Protein AF-A0A389MNP8-F1 (afdb_monomer_lite)

pLDDT: mean 84.18, std 15.1, range [33.09, 97.19]

Foldseek 3Di:
DFDDFPDDQQDQDFLLLQADPLLNVLLVVLLVCVLVVNPPSVVLCVQLVFDQADQDPPPRHGDSHGDDPRNRLLRSLNSLVPDPPVSSLVSSCNNRNDVCSPVSNVSSVLSNVCVPPGRSRDCPLSVLLVCLVVLNHDPSSVVVLVVCLVVPDDQVLQVPDDDCPVPDPWPKAWPDKDWDAAQAWDAAPQQRDIDGGRAIWMWTWIQTNNDTDTGIHHSSLSCCVPRVVHNNSSNSNNDPPPPPPDPD

Structure (mmCIF, N/CA/C/O backbone):
data_AF-A0A389MNP8-F1
#
_entry.id   AF-A0A389MNP8-F1
#
loop_
_atom_site.group_PDB
_atom_site.id
_atom_site.type_symbol
_atom_site.label_atom_id
_atom_site.label_alt_id
_atom_site.label_comp_id
_atom_site.label_asym_id
_atom_site.label_entity_id
_atom_site.label_seq_id
_atom_site.pdbx_PDB_ins_code
_atom_site.Cartn_x
_atom_site.Cartn_y
_atom_site.Cartn_z
_atom_site.occupancy
_atom_site.B_iso_or_equiv
_atom_site.auth_seq_id
_atom_site.auth_comp_id
_atom_site.auth_asym_id
_atom_site.auth_atom_id
_atom_site.pdbx_PDB_model_num
ATOM 1 N N . MET A 1 1 ? -0.077 20.721 -0.127 1.00 34.94 1 MET A N 1
ATOM 2 C CA . MET A 1 1 ? 1.007 20.744 0.881 1.00 34.94 1 MET A CA 1
ATOM 3 C C . MET A 1 1 ? 0.983 19.372 1.519 1.00 34.94 1 MET A C 1
ATOM 5 O O . MET A 1 1 ? -0.055 19.054 2.077 1.00 34.94 1 MET A O 1
ATOM 9 N N . ARG A 1 2 ? 2.035 18.560 1.357 1.00 49.34 2 ARG A N 1
ATOM 10 C CA . ARG A 1 2 ? 2.094 17.202 1.930 1.00 49.34 2 ARG A CA 1
ATOM 11 C C . ARG A 1 2 ? 2.112 17.285 3.461 1.00 49.34 2 ARG A C 1
ATOM 13 O O . ARG A 1 2 ? 2.813 18.153 3.996 1.00 49.34 2 ARG A O 1
ATOM 20 N N . ARG A 1 3 ? 1.343 16.441 4.159 1.00 47.06 3 ARG A N 1
ATOM 21 C CA . ARG A 1 3 ? 1.408 16.354 5.629 1.00 47.06 3 ARG A CA 1
ATOM 22 C C . ARG A 1 3 ? 2.747 15.711 6.004 1.00 47.06 3 ARG A C 1
ATOM 24 O O . ARG A 1 3 ? 3.003 14.574 5.639 1.00 47.06 3 ARG A O 1
ATOM 31 N N . GLN A 1 4 ? 3.607 16.435 6.720 1.00 46.44 4 GLN A N 1
ATOM 32 C CA . GLN A 1 4 ? 4.767 15.819 7.369 1.00 46.44 4 GLN A CA 1
ATOM 33 C C . GLN A 1 4 ? 4.271 15.073 8.606 1.00 46.44 4 GLN A C 1
ATOM 35 O O . GLN A 1 4 ? 3.868 15.713 9.574 1.00 46.44 4 GLN A O 1
ATOM 40 N N . THR A 1 5 ? 4.296 13.742 8.586 1.00 50.34 5 THR A N 1
ATOM 41 C CA . THR A 1 5 ? 3.968 12.946 9.775 1.00 50.34 5 THR A CA 1
ATOM 42 C C . THR A 1 5 ? 5.149 12.933 10.733 1.00 50.34 5 THR A C 1
ATOM 44 O O . THR A 1 5 ? 6.293 12.683 10.335 1.00 50.34 5 THR A O 1
ATOM 47 N N . SER A 1 6 ? 4.890 13.214 12.008 1.00 47.50 6 SER A N 1
ATOM 48 C CA . SER A 1 6 ? 5.927 13.190 13.023 1.00 47.50 6 SER A CA 1
ATOM 49 C C . SER A 1 6 ? 6.211 11.734 13.426 1.00 47.50 6 SER A C 1
ATOM 51 O O . SER A 1 6 ? 5.339 10.992 13.849 1.00 47.50 6 SER A O 1
ATOM 53 N N . THR A 1 7 ? 7.462 11.295 13.286 1.00 53.94 7 THR A N 1
ATOM 54 C CA . THR A 1 7 ? 8.027 10.103 13.955 1.00 53.94 7 THR A CA 1
ATOM 55 C C . THR A 1 7 ? 7.549 8.692 13.542 1.00 53.94 7 THR A C 1
ATOM 57 O O . THR A 1 7 ? 6.650 8.101 14.122 1.00 53.94 7 THR A O 1
ATOM 60 N N . THR A 1 8 ? 8.311 8.043 12.652 1.00 49.84 8 THR A N 1
ATOM 61 C CA . THR A 1 8 ? 8.589 6.585 12.647 1.00 49.84 8 THR A CA 1
ATOM 62 C C . THR A 1 8 ? 9.954 6.377 11.960 1.00 49.84 8 THR A C 1
ATOM 64 O O . THR A 1 8 ? 10.251 7.122 11.026 1.00 49.84 8 THR A O 1
ATOM 67 N N . PRO A 1 9 ? 10.839 5.447 12.389 1.00 47.22 9 PRO A N 1
ATOM 68 C CA . PRO A 1 9 ? 12.068 5.159 11.647 1.00 47.22 9 PRO A CA 1
ATOM 69 C C . PRO A 1 9 ? 11.720 4.733 10.216 1.00 47.22 9 PRO A C 1
ATOM 71 O O . PRO A 1 9 ? 11.081 3.702 10.009 1.00 47.22 9 PRO A O 1
ATOM 74 N N . TYR A 1 10 ? 12.134 5.552 9.248 1.00 53.44 10 TYR A N 1
ATOM 75 C CA . TYR A 1 10 ? 11.966 5.292 7.825 1.00 53.44 10 TYR A CA 1
ATOM 76 C C . TYR A 1 10 ? 12.547 3.917 7.491 1.00 53.44 10 TYR A C 1
ATOM 78 O O . TYR A 1 10 ? 13.749 3.680 7.637 1.00 53.44 10 TYR A O 1
ATOM 86 N N . VAL A 1 11 ? 11.685 2.996 7.068 1.00 58.34 11 VAL A N 1
ATOM 87 C CA . VAL A 1 11 ? 12.133 1.750 6.453 1.00 58.34 11 VAL A CA 1
ATOM 88 C C . VAL A 1 11 ? 12.368 2.068 4.980 1.00 58.34 11 VAL A C 1
ATOM 90 O O . VAL A 1 11 ? 11.432 2.553 4.344 1.00 58.34 11 VAL A O 1
ATOM 93 N N . PRO A 1 12 ? 13.583 1.833 4.445 1.00 66.25 12 PRO A N 1
ATOM 94 C CA . PRO A 1 12 ? 13.852 2.009 3.026 1.00 66.25 12 PRO A CA 1
ATOM 95 C C . PRO A 1 12 ? 12.793 1.295 2.196 1.00 66.25 12 PRO A C 1
ATOM 97 O O . PRO A 1 12 ? 12.421 0.158 2.499 1.00 66.25 12 PRO A O 1
ATOM 100 N N . HIS A 1 13 ? 12.286 1.987 1.186 1.00 76.81 13 HIS A N 1
ATOM 101 C CA . HIS A 1 13 ? 11.161 1.517 0.405 1.00 76.81 13 HIS A CA 1
ATOM 102 C C . HIS A 1 13 ? 11.355 1.822 -1.082 1.00 76.81 13 HIS A C 1
ATOM 104 O O . HIS A 1 13 ? 11.839 2.894 -1.466 1.00 76.81 13 HIS A O 1
ATOM 110 N N . ARG A 1 14 ? 10.960 0.861 -1.919 1.00 86.81 14 ARG A N 1
ATOM 111 C CA . ARG A 1 14 ? 11.061 0.930 -3.375 1.00 86.81 14 ARG A CA 1
ATOM 112 C C . ARG A 1 14 ? 9.680 1.119 -3.975 1.00 86.81 14 ARG A C 1
ATOM 114 O O . ARG A 1 14 ? 8.760 0.407 -3.600 1.00 86.81 14 ARG A O 1
ATOM 121 N N . TYR A 1 15 ? 9.567 1.972 -4.990 1.00 88.94 15 TYR A N 1
ATOM 122 C CA . TYR A 1 15 ? 8.296 2.227 -5.676 1.00 88.94 15 TYR A CA 1
ATOM 123 C C . TYR A 1 15 ? 7.644 0.969 -6.262 1.00 88.94 15 TYR A C 1
ATOM 125 O O . TYR A 1 15 ? 6.423 0.864 -6.312 1.00 88.94 15 TYR A O 1
ATOM 133 N N . ILE A 1 16 ? 8.449 -0.022 -6.659 1.00 91.25 16 ILE A N 1
ATOM 134 C CA . ILE A 1 16 ? 7.923 -1.307 -7.127 1.00 91.25 16 ILE A CA 1
ATOM 135 C C . ILE A 1 16 ? 7.131 -2.059 -6.040 1.00 91.25 16 ILE A C 1
ATOM 137 O O . ILE A 1 16 ? 6.224 -2.818 -6.371 1.00 91.25 16 ILE A O 1
ATOM 141 N N . ASP A 1 17 ? 7.435 -1.834 -4.758 1.00 88.62 17 ASP A N 1
ATOM 142 C CA . ASP A 1 17 ? 6.729 -2.456 -3.634 1.00 88.62 17 ASP A CA 1
ATOM 143 C C . ASP A 1 17 ? 5.366 -1.775 -3.362 1.00 88.62 17 ASP A C 1
ATOM 145 O O . ASP A 1 17 ? 4.575 -2.302 -2.584 1.00 88.62 17 ASP A O 1
ATOM 149 N N . GLU A 1 18 ? 5.073 -0.620 -3.985 1.00 88.81 18 GLU A N 1
ATOM 150 C CA . GLU A 1 18 ? 3.752 0.046 -3.936 1.00 88.81 18 GLU A CA 1
ATOM 151 C C . GLU A 1 18 ? 2.772 -0.515 -4.973 1.00 88.81 18 GLU A C 1
ATOM 153 O O . GLU A 1 18 ? 1.580 -0.205 -4.934 1.00 88.81 18 GLU A O 1
ATOM 158 N N . LEU A 1 19 ? 3.257 -1.322 -5.926 1.00 91.12 19 LEU A N 1
ATOM 159 C CA . LEU A 1 19 ? 2.416 -1.866 -6.984 1.00 91.12 19 LEU A CA 1
ATOM 160 C C . LEU A 1 19 ? 1.341 -2.791 -6.396 1.00 91.12 19 LEU A C 1
ATOM 162 O O . LEU A 1 19 ? 1.673 -3.704 -5.636 1.00 91.12 19 LEU A O 1
ATOM 166 N N . PRO A 1 20 ? 0.069 -2.654 -6.817 1.00 90.06 20 PRO A N 1
ATOM 167 C CA . PRO A 1 20 ? -0.943 -3.659 -6.520 1.00 90.06 20 PRO A CA 1
ATOM 168 C C . PRO A 1 20 ? -0.490 -5.053 -6.975 1.00 90.06 20 PRO A C 1
ATOM 170 O O . PRO A 1 20 ? 0.122 -5.184 -8.036 1.00 90.06 20 PRO A O 1
ATOM 173 N N . ASP A 1 21 ? -0.864 -6.111 -6.248 1.00 90.06 21 ASP A N 1
ATOM 174 C CA . ASP A 1 21 ? -0.448 -7.496 -6.551 1.00 90.06 21 ASP A CA 1
ATOM 175 C C . ASP A 1 21 ? -0.686 -7.894 -8.018 1.00 90.06 21 ASP A C 1
ATOM 177 O O . ASP A 1 21 ? 0.126 -8.578 -8.643 1.00 90.06 21 ASP A O 1
ATOM 181 N N . THR A 1 22 ? -1.802 -7.439 -8.595 1.00 91.69 22 THR A N 1
ATOM 182 C CA . THR A 1 22 ? -2.140 -7.684 -10.004 1.00 91.69 22 THR A CA 1
ATOM 183 C C . THR A 1 22 ? -1.182 -6.973 -10.962 1.00 91.69 22 THR A C 1
ATOM 185 O O . THR A 1 22 ? -0.750 -7.580 -11.943 1.00 91.69 22 THR A O 1
ATOM 188 N N . ALA A 1 23 ? -0.802 -5.728 -10.663 1.00 94.94 23 ALA A N 1
ATOM 189 C CA . ALA A 1 23 ? 0.188 -4.969 -11.421 1.00 94.94 23 ALA A CA 1
ATOM 190 C C . ALA A 1 23 ? 1.576 -5.595 -11.318 1.00 94.94 23 ALA A C 1
ATOM 192 O O . ALA A 1 23 ? 2.246 -5.775 -12.335 1.00 94.94 23 ALA A O 1
ATOM 193 N N . PHE A 1 24 ? 1.980 -5.989 -10.108 1.00 94.81 24 PHE A N 1
ATOM 194 C CA . PHE A 1 24 ? 3.254 -6.657 -9.870 1.00 94.81 24 PHE A CA 1
ATOM 195 C C . PHE A 1 24 ? 3.342 -7.996 -10.621 1.00 94.81 24 PHE A C 1
ATOM 197 O O . PHE A 1 24 ? 4.357 -8.300 -11.251 1.00 94.81 24 PHE A O 1
ATOM 204 N N . ALA A 1 25 ? 2.257 -8.778 -10.632 1.00 95.00 25 ALA A N 1
ATOM 205 C CA . ALA A 1 25 ? 2.182 -10.024 -11.391 1.00 95.00 25 ALA A CA 1
ATOM 206 C C . ALA A 1 25 ? 2.285 -9.793 -12.910 1.00 95.00 25 ALA A C 1
ATOM 208 O O . ALA A 1 25 ? 3.063 -10.478 -13.578 1.00 95.00 25 ALA A O 1
ATOM 209 N N . ASN A 1 26 ? 1.552 -8.815 -13.457 1.00 97.12 26 ASN A N 1
ATOM 210 C CA . ASN A 1 26 ? 1.622 -8.463 -14.881 1.00 97.12 26 ASN A CA 1
ATOM 211 C C . ASN A 1 26 ? 3.016 -7.965 -15.273 1.00 97.12 26 ASN A C 1
ATOM 213 O O . ASN A 1 26 ? 3.553 -8.403 -16.291 1.00 97.12 26 ASN A O 1
ATOM 217 N N . PHE A 1 27 ? 3.642 -7.149 -14.422 1.00 97.06 27 PHE A N 1
ATOM 218 C CA . PHE A 1 27 ? 5.017 -6.701 -14.612 1.00 97.06 27 PHE A CA 1
ATOM 219 C C . PHE A 1 27 ? 5.995 -7.881 -14.661 1.00 97.06 27 PHE A C 1
ATOM 221 O O . PHE A 1 27 ? 6.864 -7.936 -15.532 1.00 97.06 27 PHE A O 1
ATOM 228 N N . GLY A 1 28 ? 5.822 -8.870 -13.779 1.00 96.56 28 GLY A N 1
ATOM 229 C CA . GLY A 1 28 ? 6.598 -10.110 -13.798 1.00 96.56 28 GLY A CA 1
ATOM 230 C C . GLY A 1 28 ? 6.449 -10.892 -15.107 1.00 96.56 28 GLY A C 1
ATOM 231 O O . GLY A 1 28 ? 7.449 -11.351 -15.659 1.00 96.56 28 GLY A O 1
ATOM 232 N N . VAL A 1 29 ? 5.226 -10.994 -15.640 1.00 96.81 29 VAL A N 1
ATOM 233 C CA . VAL A 1 29 ? 4.960 -11.628 -16.944 1.00 96.81 29 VAL A CA 1
ATOM 234 C C . VAL A 1 29 ? 5.608 -10.840 -18.079 1.00 96.81 29 VAL A C 1
ATOM 236 O O . VAL A 1 29 ? 6.269 -11.427 -18.934 1.00 96.81 29 VAL A O 1
ATOM 239 N N . TRP A 1 30 ? 5.454 -9.516 -18.095 1.00 96.62 30 TRP A N 1
ATOM 240 C CA . TRP A 1 30 ? 6.071 -8.662 -19.108 1.00 96.62 30 TRP A CA 1
ATOM 241 C C . TRP A 1 30 ? 7.601 -8.793 -19.096 1.00 96.62 30 TRP A C 1
ATOM 243 O O . TRP A 1 30 ? 8.212 -8.947 -20.155 1.00 96.62 30 TRP A O 1
ATOM 253 N N . ARG A 1 31 ? 8.216 -8.833 -17.906 1.00 95.69 31 ARG A N 1
ATOM 254 C CA . ARG A 1 31 ? 9.665 -9.018 -17.735 1.00 95.69 31 ARG A CA 1
ATOM 255 C C . ARG A 1 31 ? 10.146 -10.387 -18.219 1.00 95.69 31 ARG A C 1
ATOM 257 O O . ARG A 1 31 ? 11.154 -10.455 -18.909 1.00 95.69 31 ARG A O 1
ATOM 264 N N . ASP A 1 32 ? 9.430 -11.465 -17.904 1.00 95.12 32 ASP A N 1
ATOM 265 C CA . ASP A 1 32 ? 9.750 -12.819 -18.394 1.00 95.12 32 ASP A CA 1
ATOM 266 C C . ASP A 1 32 ? 9.650 -12.910 -19.929 1.00 95.12 32 ASP A C 1
ATOM 268 O O . ASP A 1 32 ? 10.493 -13.523 -20.584 1.00 95.12 32 ASP A O 1
ATOM 272 N N . ARG A 1 33 ? 8.672 -12.230 -20.540 1.00 95.44 33 ARG A N 1
ATOM 273 C CA . ARG A 1 33 ? 8.577 -12.120 -22.006 1.00 95.44 33 ARG A CA 1
ATOM 274 C C . ARG A 1 33 ? 9.736 -11.321 -22.603 1.00 95.44 33 ARG A C 1
ATOM 276 O O . ARG A 1 33 ? 10.271 -11.705 -23.644 1.00 95.44 33 ARG A O 1
ATOM 283 N N . LEU A 1 34 ? 10.142 -10.236 -21.944 1.00 93.56 34 LEU A N 1
ATOM 284 C CA . LEU A 1 34 ? 11.333 -9.479 -22.318 1.00 93.56 34 LEU A CA 1
ATOM 285 C C . LEU A 1 34 ? 12.585 -10.375 -22.254 1.00 93.56 34 LEU A C 1
ATOM 287 O O . LEU A 1 34 ? 13.369 -10.384 -23.193 1.00 93.56 34 LEU A O 1
ATOM 291 N N . GLU A 1 35 ? 12.735 -11.207 -21.221 1.00 91.31 35 GLU A N 1
ATOM 292 C CA . GLU A 1 35 ? 13.881 -12.123 -21.069 1.00 91.31 35 GLU A CA 1
ATOM 293 C C . GLU A 1 35 ? 13.971 -13.154 -22.197 1.00 91.31 35 GLU A C 1
ATOM 295 O O . GLU A 1 35 ? 15.051 -13.474 -22.690 1.00 91.31 35 GLU A O 1
ATOM 300 N N . ARG A 1 36 ? 12.817 -13.632 -22.666 1.00 91.94 36 ARG A N 1
ATOM 301 C CA . ARG A 1 36 ? 12.715 -14.601 -23.766 1.00 91.94 36 ARG A CA 1
ATOM 302 C C . ARG A 1 36 ? 12.953 -14.000 -25.151 1.00 91.94 36 ARG A C 1
ATOM 304 O O . ARG A 1 36 ? 12.993 -14.750 -26.126 1.00 91.94 36 ARG A O 1
ATOM 311 N N . GLY A 1 37 ? 13.115 -12.682 -25.258 1.00 90.88 37 GLY A N 1
ATOM 312 C CA . GLY A 1 37 ? 13.322 -12.020 -26.545 1.00 90.88 37 GLY A CA 1
ATOM 313 C C . GLY A 1 37 ? 12.030 -11.710 -27.303 1.00 90.88 37 GLY A C 1
ATOM 314 O O . GLY A 1 37 ? 12.078 -11.520 -28.520 1.00 90.88 37 GLY A O 1
ATOM 315 N N . ASP A 1 38 ? 10.873 -11.658 -26.631 1.00 95.19 38 ASP A N 1
ATOM 316 C CA . ASP A 1 38 ? 9.618 -11.305 -27.297 1.00 95.19 38 ASP A CA 1
ATOM 317 C C . ASP A 1 38 ? 9.713 -9.891 -27.894 1.00 95.19 38 ASP A C 1
ATOM 319 O O . ASP A 1 38 ? 10.101 -8.924 -27.229 1.00 95.19 38 ASP A O 1
ATOM 323 N N . ARG A 1 39 ? 9.307 -9.759 -29.164 1.00 93.12 39 ARG A N 1
ATOM 324 C CA . ARG A 1 39 ? 9.413 -8.501 -29.921 1.00 93.12 39 ARG A CA 1
ATOM 325 C C . ARG A 1 39 ? 8.572 -7.369 -29.331 1.00 93.12 39 ARG A C 1
ATOM 327 O O . ARG A 1 39 ? 8.983 -6.218 -29.406 1.00 93.12 39 ARG A O 1
ATOM 334 N N . GLU A 1 40 ? 7.395 -7.684 -28.804 1.00 94.06 40 GLU A N 1
ATOM 335 C CA . GLU A 1 40 ? 6.440 -6.692 -28.300 1.00 94.06 40 GLU A CA 1
ATOM 336 C C . GLU A 1 40 ? 6.956 -5.975 -27.030 1.00 94.06 40 GLU A C 1
ATOM 338 O O . GLU A 1 40 ? 7.087 -4.753 -27.090 1.00 94.06 40 GLU A O 1
ATOM 343 N N . PRO A 1 41 ? 7.360 -6.665 -25.939 1.00 93.06 41 PRO A N 1
ATOM 344 C CA . PRO A 1 41 ? 8.005 -6.022 -24.789 1.00 93.06 41 PRO A CA 1
ATOM 345 C C . PRO A 1 41 ? 9.241 -5.193 -25.152 1.00 93.06 41 PRO A C 1
ATOM 347 O O . PRO A 1 41 ? 9.410 -4.087 -24.647 1.00 93.06 41 PRO A O 1
ATOM 350 N N . HIS A 1 42 ? 10.077 -5.688 -26.072 1.00 92.56 42 HIS A N 1
ATOM 351 C CA . HIS A 1 42 ? 11.245 -4.945 -26.551 1.00 92.56 42 HIS A CA 1
ATOM 352 C C . HIS A 1 42 ? 10.857 -3.660 -27.280 1.00 92.56 42 HIS A C 1
ATOM 354 O O . HIS A 1 42 ? 11.450 -2.614 -27.033 1.00 92.56 42 HIS A O 1
ATOM 360 N N . ALA A 1 43 ? 9.880 -3.735 -28.187 1.00 93.00 43 ALA A N 1
ATOM 361 C CA . ALA A 1 43 ? 9.410 -2.571 -28.928 1.00 93.00 43 ALA A CA 1
ATOM 362 C C . ALA A 1 43 ? 8.863 -1.503 -27.977 1.00 93.00 43 ALA A C 1
ATOM 364 O O . ALA A 1 43 ? 9.226 -0.339 -28.119 1.00 93.00 43 ALA A O 1
ATOM 365 N N . LEU A 1 44 ? 8.086 -1.914 -26.972 1.00 93.81 44 LEU A N 1
ATOM 366 C CA . LEU A 1 44 ? 7.541 -1.005 -25.970 1.00 93.81 44 LEU A CA 1
ATOM 367 C C . LEU A 1 44 ? 8.636 -0.360 -25.105 1.00 93.81 44 LEU A C 1
ATOM 369 O O . LEU A 1 44 ? 8.603 0.843 -24.864 1.00 93.81 44 LEU A O 1
ATOM 373 N N . ALA A 1 45 ? 9.637 -1.132 -24.670 1.00 92.38 45 ALA A N 1
ATOM 374 C CA . ALA A 1 45 ? 10.776 -0.599 -23.922 1.00 92.38 45 ALA A CA 1
ATOM 375 C C . ALA A 1 45 ? 11.570 0.438 -24.737 1.00 92.38 45 ALA A C 1
ATOM 377 O O . ALA A 1 45 ? 11.956 1.482 -24.212 1.00 92.38 45 ALA A O 1
ATOM 378 N N . ILE A 1 46 ? 11.778 0.168 -26.031 1.00 92.06 46 ILE A N 1
ATOM 379 C CA . ILE A 1 46 ? 12.446 1.087 -26.963 1.00 92.06 46 ILE A CA 1
ATOM 380 C C . ILE A 1 46 ? 11.614 2.355 -27.165 1.00 92.06 46 ILE A C 1
ATOM 382 O O . ILE A 1 46 ? 12.167 3.451 -27.136 1.00 92.06 46 ILE A O 1
ATOM 386 N N . GLU A 1 47 ? 10.303 2.216 -27.359 1.00 92.31 47 GLU A N 1
ATOM 387 C CA . GLU A 1 47 ? 9.375 3.337 -27.523 1.00 92.31 47 GLU A CA 1
ATOM 388 C C . GLU A 1 47 ? 9.359 4.247 -26.291 1.00 92.31 47 GLU A C 1
ATOM 390 O O . GLU A 1 47 ? 9.475 5.464 -26.423 1.00 92.31 47 GLU A O 1
ATOM 395 N N . ALA A 1 48 ? 9.324 3.658 -25.094 1.00 89.62 48 ALA A N 1
ATOM 396 C CA . ALA A 1 48 ? 9.445 4.387 -23.836 1.00 89.62 48 ALA A CA 1
ATOM 397 C C . ALA A 1 48 ? 10.855 4.972 -23.607 1.00 89.62 48 ALA A C 1
ATOM 399 O O . ALA A 1 48 ? 11.055 5.743 -22.673 1.00 89.62 48 ALA A O 1
ATOM 400 N N . GLY A 1 49 ? 11.855 4.614 -24.421 1.00 89.00 49 GLY A N 1
ATOM 401 C CA . GLY A 1 49 ? 13.247 5.017 -24.211 1.00 89.00 49 GLY A CA 1
ATOM 402 C C . GLY A 1 49 ? 13.835 4.480 -22.901 1.00 89.00 49 GLY A C 1
ATOM 403 O O . GLY A 1 49 ? 14.696 5.127 -22.302 1.00 89.00 49 GLY A O 1
ATOM 404 N N . ALA A 1 50 ? 13.344 3.331 -22.434 1.00 89.56 50 ALA A N 1
ATOM 405 C CA . ALA A 1 50 ? 13.741 2.712 -21.180 1.00 89.56 50 ALA A CA 1
ATOM 406 C C . ALA A 1 50 ? 14.945 1.776 -21.383 1.00 89.56 50 ALA A C 1
ATOM 408 O O . ALA A 1 50 ? 14.924 0.874 -22.222 1.00 89.56 50 ALA A O 1
ATOM 409 N N . ASN A 1 51 ? 15.989 1.948 -20.570 1.00 88.69 51 ASN A N 1
ATOM 410 C CA . ASN A 1 51 ? 17.063 0.963 -20.457 1.00 88.69 51 ASN A CA 1
ATOM 411 C C . ASN A 1 51 ? 16.574 -0.218 -19.618 1.00 88.69 51 ASN A C 1
ATOM 413 O O . ASN A 1 51 ? 16.321 -0.078 -18.430 1.00 88.69 51 ASN A O 1
ATOM 417 N N . VAL A 1 52 ? 16.442 -1.388 -20.232 1.00 88.94 52 VAL A N 1
ATOM 418 C CA . VAL A 1 52 ? 15.903 -2.584 -19.557 1.00 88.94 52 VAL A CA 1
ATOM 419 C C . VAL A 1 52 ? 16.960 -3.649 -19.266 1.00 88.94 52 VAL A C 1
ATOM 421 O O . VAL A 1 52 ? 16.684 -4.645 -18.602 1.00 88.94 52 VAL A O 1
ATOM 424 N N . PHE A 1 53 ? 18.183 -3.416 -19.733 1.00 89.69 53 PHE A N 1
ATOM 425 C CA . PHE A 1 53 ? 19.319 -4.319 -19.621 1.00 89.69 53 PHE A CA 1
ATOM 426 C C . PHE A 1 53 ? 20.438 -3.705 -18.782 1.00 89.69 53 PHE A C 1
ATOM 428 O O . PHE A 1 53 ? 20.649 -2.491 -18.816 1.00 89.69 53 PHE A O 1
ATOM 435 N N . VAL A 1 54 ? 21.187 -4.553 -18.077 1.00 86.38 54 VAL A N 1
ATOM 436 C CA . VAL A 1 54 ? 22.344 -4.156 -17.271 1.00 86.38 54 VAL A CA 1
ATOM 437 C C . VAL A 1 54 ? 23.402 -3.515 -18.179 1.00 86.38 54 VAL A C 1
ATOM 439 O O . VAL A 1 54 ? 23.824 -4.137 -19.157 1.00 86.38 54 VAL A O 1
ATOM 442 N N . PRO A 1 55 ? 23.859 -2.282 -17.902 1.00 85.50 55 PRO A N 1
ATOM 443 C CA . PRO A 1 55 ? 24.948 -1.682 -18.656 1.00 85.50 55 PRO A CA 1
ATOM 444 C C . PRO A 1 55 ? 26.283 -2.332 -18.273 1.00 85.50 55 PRO A C 1
ATOM 446 O O . PRO A 1 55 ? 26.583 -2.556 -17.102 1.00 85.50 55 PRO A O 1
ATOM 449 N N . HIS A 1 56 ? 27.126 -2.598 -19.263 1.00 82.75 56 HIS A N 1
ATOM 450 C CA . HIS A 1 56 ? 28.488 -3.064 -19.058 1.00 82.75 56 HIS A CA 1
ATOM 451 C C . HIS A 1 56 ? 29.287 -1.968 -18.334 1.00 82.75 56 HIS A C 1
ATOM 453 O O . HIS A 1 56 ? 29.344 -0.840 -18.835 1.00 82.75 56 HIS A O 1
ATOM 459 N N . PRO A 1 57 ? 29.970 -2.279 -17.218 1.00 78.56 57 PRO A N 1
ATOM 460 C CA . PRO A 1 57 ? 30.567 -1.276 -16.332 1.00 78.56 57 PRO A CA 1
ATOM 461 C C . PRO A 1 57 ? 31.603 -0.383 -17.029 1.00 78.56 57 PRO A C 1
ATOM 463 O O . PRO A 1 57 ? 31.635 0.820 -16.793 1.00 78.56 57 PRO A O 1
ATOM 466 N N . ASP A 1 58 ? 32.406 -0.951 -17.932 1.00 83.00 58 ASP A N 1
ATOM 467 C CA . ASP A 1 58 ? 33.484 -0.203 -18.599 1.00 83.00 58 ASP A CA 1
ATOM 468 C C . ASP A 1 58 ? 33.085 0.468 -19.923 1.00 83.00 58 ASP A C 1
ATOM 470 O O . ASP A 1 58 ? 33.766 1.382 -20.384 1.00 83.00 58 ASP A O 1
ATOM 474 N N . THR A 1 59 ? 32.025 -0.008 -20.583 1.00 82.62 59 THR A N 1
ATOM 475 C CA . THR A 1 59 ? 31.702 0.388 -21.969 1.00 82.62 59 THR A CA 1
ATOM 476 C C . THR A 1 59 ? 30.328 1.031 -22.105 1.00 82.62 59 THR A C 1
ATOM 478 O O . THR A 1 59 ? 30.043 1.626 -23.142 1.00 82.62 59 THR A O 1
ATOM 481 N N . GLY A 1 60 ? 29.463 0.904 -21.093 1.00 76.94 60 GLY A N 1
ATOM 482 C CA . GLY A 1 60 ? 28.069 1.341 -21.141 1.00 76.94 60 GLY A CA 1
ATOM 483 C C . GLY A 1 60 ? 27.186 0.529 -22.097 1.00 76.94 60 GLY A C 1
ATOM 484 O O . GLY A 1 60 ? 26.011 0.849 -22.245 1.00 76.94 60 GLY A O 1
ATOM 485 N N . ALA A 1 61 ? 27.718 -0.510 -22.752 1.00 78.56 61 ALA A N 1
ATOM 486 C CA . ALA A 1 61 ? 26.954 -1.359 -23.663 1.00 78.56 61 ALA A CA 1
ATOM 487 C C . ALA A 1 61 ? 25.991 -2.273 -22.892 1.00 78.56 61 ALA A C 1
ATOM 489 O O . ALA A 1 61 ? 26.361 -2.813 -21.858 1.00 78.56 61 ALA A O 1
ATOM 490 N N . SER A 1 62 ? 24.779 -2.498 -23.394 1.00 78.88 62 SER A N 1
ATOM 491 C CA . SER A 1 62 ? 23.816 -3.395 -22.743 1.00 78.88 62 SER A CA 1
ATOM 492 C C . SER A 1 62 ? 24.294 -4.852 -22.745 1.00 78.88 62 SER A C 1
ATOM 494 O O . SER A 1 62 ? 24.597 -5.417 -23.797 1.00 78.88 62 SER A O 1
ATOM 496 N N . LEU A 1 63 ? 24.338 -5.466 -21.565 1.00 78.75 63 LEU A N 1
ATOM 497 C CA . LEU A 1 63 ? 24.507 -6.904 -21.381 1.00 78.75 63 LEU A CA 1
ATOM 498 C C . LEU A 1 63 ? 23.178 -7.624 -21.666 1.00 78.75 63 LEU A C 1
ATOM 500 O O . LEU A 1 63 ? 22.118 -7.032 -21.491 1.00 78.75 63 LEU A O 1
ATOM 504 N N . PRO A 1 64 ? 23.183 -8.911 -22.051 1.00 78.06 64 PRO A N 1
ATOM 505 C CA . PRO A 1 64 ? 21.960 -9.701 -22.233 1.00 78.06 64 PRO A CA 1
ATOM 506 C C . PRO A 1 64 ? 21.314 -10.116 -20.894 1.00 78.06 64 PRO A C 1
ATOM 508 O O . PRO A 1 64 ? 20.690 -11.167 -20.799 1.00 78.06 64 PRO A O 1
ATOM 511 N N . GLU A 1 65 ? 21.505 -9.316 -19.848 1.00 87.19 65 GLU A N 1
ATOM 512 C CA . GLU A 1 65 ? 20.954 -9.509 -18.512 1.00 87.19 65 GLU A CA 1
ATOM 513 C C . GLU A 1 65 ? 19.978 -8.370 -18.236 1.00 87.19 65 GLU A C 1
ATOM 515 O O . GLU A 1 65 ? 20.311 -7.200 -18.435 1.00 87.19 65 GLU A O 1
ATOM 520 N N . ILE A 1 66 ? 18.761 -8.704 -17.817 1.00 90.12 66 ILE A N 1
ATOM 521 C CA . ILE A 1 66 ? 17.734 -7.711 -17.495 1.00 90.12 66 ILE A CA 1
ATOM 522 C C . ILE A 1 66 ? 18.055 -7.063 -16.149 1.00 90.12 66 ILE A C 1
ATOM 524 O O . ILE A 1 66 ? 18.533 -7.725 -15.230 1.00 90.12 66 ILE A O 1
ATOM 528 N N . LEU A 1 67 ? 17.771 -5.765 -16.033 1.00 91.94 67 LEU A N 1
ATOM 529 C CA . LEU A 1 67 ? 17.899 -5.034 -14.773 1.00 91.94 67 LEU A CA 1
ATOM 530 C C . LEU A 1 67 ? 17.118 -5.707 -13.635 1.00 91.94 67 LEU A C 1
ATOM 532 O O . LEU A 1 67 ? 16.067 -6.325 -13.838 1.00 91.94 67 LEU A O 1
ATOM 536 N N . ALA A 1 68 ? 17.599 -5.526 -12.404 1.00 92.06 68 ALA A N 1
ATOM 537 C CA . ALA A 1 68 ? 16.844 -5.948 -11.235 1.00 92.06 68 ALA A CA 1
ATOM 538 C C . ALA A 1 68 ? 15.446 -5.293 -11.245 1.00 92.06 68 ALA A C 1
ATOM 540 O O . ALA A 1 68 ? 15.307 -4.165 -11.720 1.00 92.06 68 ALA A O 1
ATOM 541 N N . PRO A 1 69 ? 14.400 -5.964 -10.719 1.00 92.94 69 PRO A N 1
ATOM 542 C CA . PRO A 1 69 ? 13.023 -5.478 -10.794 1.00 92.94 69 PRO A CA 1
ATOM 543 C C . PRO A 1 69 ? 12.848 -4.001 -10.415 1.00 92.94 69 PRO A C 1
ATOM 545 O O . PRO A 1 69 ? 12.153 -3.283 -11.125 1.00 92.94 69 PRO A O 1
ATOM 548 N N . SER A 1 70 ? 13.499 -3.559 -9.334 1.00 91.69 70 SER A N 1
ATOM 549 C CA . SER A 1 70 ? 13.434 -2.170 -8.866 1.00 91.69 70 SER A CA 1
ATOM 550 C C . SER A 1 70 ? 14.004 -1.192 -9.896 1.00 91.69 70 SER A C 1
ATOM 552 O O . SER A 1 70 ? 13.310 -0.271 -10.309 1.00 91.69 70 SER A O 1
ATOM 554 N N . ASP A 1 71 ? 15.226 -1.435 -10.375 1.00 92.38 71 ASP A N 1
ATOM 555 C CA . ASP A 1 71 ? 15.908 -0.559 -11.339 1.00 92.38 71 ASP A CA 1
ATOM 556 C C . ASP A 1 71 ? 15.189 -0.541 -12.698 1.00 92.38 71 ASP A C 1
ATOM 558 O O . ASP A 1 71 ? 15.104 0.490 -13.374 1.00 92.38 71 ASP A O 1
ATOM 562 N N . LEU A 1 72 ? 14.637 -1.695 -13.091 1.00 94.69 72 LEU A N 1
ATOM 563 C CA . LEU A 1 72 ? 13.812 -1.830 -14.285 1.00 94.69 72 LEU A CA 1
ATOM 564 C C . LEU A 1 72 ? 12.536 -0.991 -14.168 1.00 94.69 72 LEU A C 1
ATOM 566 O O . LEU A 1 72 ? 12.184 -0.292 -15.115 1.00 94.69 72 LEU A O 1
ATOM 570 N N . PHE A 1 73 ? 11.856 -1.051 -13.019 1.00 95.38 73 PHE A N 1
ATOM 571 C CA . PHE A 1 73 ? 10.664 -0.248 -12.763 1.00 95.38 73 PHE A CA 1
ATOM 572 C C . PHE A 1 73 ? 10.977 1.250 -12.826 1.00 95.38 73 PHE A C 1
ATOM 574 O O . PHE A 1 73 ? 10.300 1.967 -13.555 1.00 95.38 73 PHE A O 1
ATOM 581 N N . GLU A 1 74 ? 12.020 1.719 -12.134 1.00 93.19 74 GLU A N 1
ATOM 582 C CA . GLU A 1 74 ? 12.384 3.145 -12.113 1.00 93.19 74 GLU A CA 1
ATOM 583 C C . GLU A 1 74 ? 12.757 3.655 -13.517 1.00 93.19 74 GLU A C 1
ATOM 585 O O . GLU A 1 74 ? 12.337 4.739 -13.934 1.00 93.19 74 GLU A O 1
ATOM 590 N N . THR A 1 75 ? 13.467 2.842 -14.305 1.00 93.75 75 THR A N 1
ATOM 591 C CA . THR A 1 75 ? 13.799 3.204 -15.688 1.00 93.75 75 THR A CA 1
ATOM 592 C C . THR A 1 75 ? 12.569 3.231 -16.599 1.00 93.75 75 THR A C 1
ATOM 594 O O . THR A 1 75 ? 12.440 4.130 -17.436 1.00 93.75 75 THR A O 1
ATOM 597 N N . LEU A 1 76 ? 11.646 2.277 -16.442 1.00 95.44 76 LEU A N 1
ATOM 598 C CA . LEU A 1 76 ? 10.373 2.280 -17.164 1.00 95.44 76 LEU A CA 1
ATOM 599 C C . LEU A 1 76 ? 9.516 3.481 -16.770 1.00 95.44 76 LEU A C 1
ATOM 601 O O . LEU A 1 76 ? 8.998 4.144 -17.660 1.00 95.44 76 LEU A O 1
ATOM 605 N N . ALA A 1 77 ? 9.413 3.804 -15.480 1.00 95.38 77 ALA A N 1
ATOM 606 C CA . ALA A 1 77 ? 8.674 4.961 -14.983 1.00 95.38 77 ALA A CA 1
ATOM 607 C C . ALA A 1 77 ? 9.183 6.261 -15.629 1.00 95.38 77 ALA A C 1
ATOM 609 O O . ALA A 1 77 ? 8.404 7.019 -16.210 1.00 95.38 77 ALA A O 1
ATOM 610 N N . ALA A 1 78 ? 10.504 6.465 -15.637 1.00 93.69 78 ALA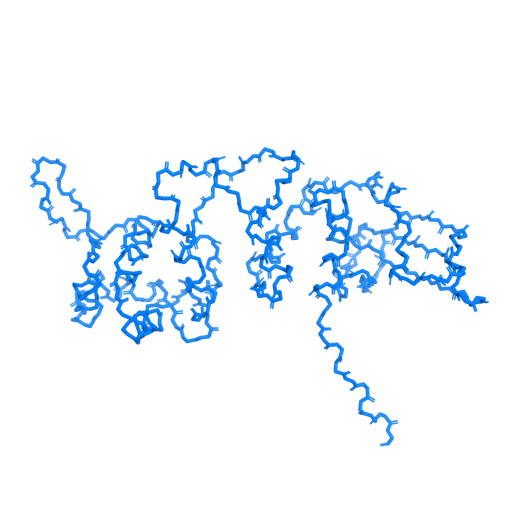 A N 1
ATOM 611 C CA . ALA A 1 78 ? 11.134 7.624 -16.267 1.00 93.69 78 ALA A CA 1
ATOM 612 C C . ALA A 1 78 ? 10.919 7.695 -17.790 1.00 93.69 78 ALA A C 1
ATOM 614 O O . ALA A 1 78 ? 10.905 8.789 -18.361 1.00 93.69 78 ALA A O 1
ATOM 615 N N . GLY A 1 79 ? 10.797 6.548 -18.461 1.00 94.12 79 GLY A N 1
ATOM 616 C CA . GLY A 1 79 ? 10.487 6.468 -19.888 1.00 94.12 79 GLY A CA 1
ATOM 617 C C . GLY A 1 79 ? 9.016 6.754 -20.193 1.00 94.12 79 GLY A C 1
ATOM 618 O O . GLY A 1 79 ? 8.696 7.629 -20.996 1.00 94.12 79 GLY A O 1
ATOM 619 N N . ILE A 1 80 ? 8.121 6.064 -19.487 1.00 95.94 80 ILE A N 1
ATOM 620 C CA . ILE A 1 80 ? 6.663 6.163 -19.612 1.00 95.94 80 ILE A CA 1
ATOM 621 C C . ILE A 1 80 ? 6.177 7.592 -19.340 1.00 95.94 80 ILE A C 1
ATOM 623 O O . ILE A 1 80 ? 5.331 8.098 -20.076 1.00 95.94 80 ILE A O 1
ATOM 627 N N . GLU A 1 81 ? 6.740 8.289 -18.348 1.00 94.56 81 GLU A N 1
ATOM 628 C CA . GLU A 1 81 ? 6.330 9.662 -18.021 1.00 94.56 81 GLU A CA 1
ATOM 629 C C . GLU A 1 81 ? 6.648 10.668 -19.143 1.00 94.56 81 GLU A C 1
ATOM 631 O O . GLU A 1 81 ? 5.984 11.696 -19.268 1.00 94.56 81 GLU A O 1
ATOM 636 N N . LYS A 1 82 ? 7.610 10.365 -20.024 1.00 92.38 82 LYS A N 1
ATOM 637 C CA . LYS A 1 82 ? 7.944 11.216 -21.181 1.00 92.38 82 LYS A CA 1
ATOM 638 C C . LYS A 1 82 ? 7.002 11.022 -22.368 1.00 92.38 82 LYS A C 1
ATOM 640 O O . LYS A 1 82 ? 7.025 11.843 -23.286 1.00 92.38 82 LYS A O 1
ATOM 645 N N . LEU A 1 83 ? 6.211 9.949 -22.374 1.00 94.06 83 LEU A N 1
ATOM 646 C CA . LEU A 1 83 ? 5.230 9.683 -23.421 1.00 94.06 83 LEU A CA 1
ATOM 647 C C . LEU A 1 83 ? 4.044 10.651 -23.316 1.00 94.06 83 LEU A C 1
ATOM 649 O O . LEU A 1 83 ? 3.732 11.177 -22.242 1.00 94.06 83 LEU A O 1
ATOM 653 N N . ASP A 1 84 ? 3.354 10.865 -24.439 1.00 94.69 84 ASP A N 1
ATOM 654 C CA . ASP A 1 84 ? 2.072 11.568 -24.432 1.00 94.69 84 ASP A CA 1
ATOM 655 C C . ASP A 1 84 ? 1.012 10.788 -23.636 1.00 94.69 84 ASP A C 1
ATOM 657 O O . ASP A 1 84 ? 1.174 9.607 -23.336 1.00 94.69 84 ASP A O 1
ATOM 661 N N . PHE A 1 85 ? -0.095 11.451 -23.296 1.00 92.38 85 PHE A N 1
ATOM 662 C CA . PHE A 1 85 ? -1.135 10.885 -22.434 1.00 92.38 85 PHE A CA 1
ATOM 663 C C . PHE A 1 85 ? -1.672 9.521 -22.904 1.00 92.38 85 PHE A C 1
ATOM 665 O O . PHE A 1 85 ? -1.887 8.635 -22.075 1.00 92.38 85 PHE A O 1
ATOM 672 N N . TYR A 1 86 ? -1.893 9.337 -24.209 1.00 94.12 86 TYR A N 1
ATOM 673 C CA . TYR A 1 86 ? -2.451 8.089 -24.734 1.00 94.12 86 TYR A CA 1
ATOM 674 C C . TYR A 1 86 ? -1.398 6.984 -24.733 1.00 94.12 86 TYR A C 1
ATOM 676 O O . TYR A 1 86 ? -1.650 5.908 -24.194 1.00 94.12 86 TYR A O 1
ATOM 684 N N . SER A 1 87 ? -0.202 7.283 -25.237 1.00 94.75 87 SER A N 1
ATOM 685 C CA . SER A 1 87 ? 0.918 6.337 -25.292 1.00 94.75 87 SER A CA 1
ATOM 686 C C . SER A 1 87 ? 1.370 5.903 -23.890 1.00 94.75 87 SER A C 1
ATOM 688 O O . SER A 1 87 ? 1.656 4.732 -23.648 1.00 94.75 87 SER A O 1
ATOM 690 N N . ARG A 1 88 ? 1.351 6.824 -22.918 1.00 95.44 88 ARG A N 1
ATOM 691 C CA . ARG A 1 88 ? 1.610 6.542 -21.499 1.00 95.44 88 ARG A CA 1
ATOM 692 C C . ARG A 1 88 ? 0.619 5.529 -20.943 1.00 95.44 88 ARG A C 1
ATOM 694 O O . ARG A 1 88 ? 1.015 4.543 -20.326 1.00 95.44 88 ARG A O 1
ATOM 701 N N . ARG A 1 89 ? -0.672 5.772 -21.168 1.00 95.88 89 ARG A N 1
ATOM 702 C CA . ARG A 1 89 ? -1.746 4.887 -20.724 1.00 95.88 89 ARG A CA 1
ATOM 703 C C . ARG A 1 89 ? -1.614 3.498 -21.343 1.00 95.88 89 ARG A C 1
ATOM 705 O O . ARG A 1 89 ? -1.695 2.505 -20.628 1.00 95.88 89 ARG A O 1
ATOM 712 N N . GLU A 1 90 ? -1.382 3.424 -22.650 1.00 96.06 90 GLU A N 1
ATOM 713 C CA . GLU A 1 90 ? -1.188 2.157 -23.361 1.00 96.06 90 GLU A CA 1
ATOM 714 C C . GLU A 1 90 ? 0.024 1.385 -22.827 1.00 96.06 90 GLU A C 1
ATOM 716 O O . GLU A 1 90 ? -0.089 0.186 -22.569 1.00 96.06 90 GLU A O 1
ATOM 721 N N . ALA A 1 91 ? 1.142 2.069 -22.564 1.00 96.50 91 ALA A N 1
ATOM 722 C CA . ALA A 1 91 ? 2.326 1.457 -21.972 1.00 96.50 91 ALA A CA 1
ATOM 723 C C . ALA A 1 91 ? 2.053 0.905 -20.564 1.00 96.50 91 ALA A C 1
ATOM 725 O O . ALA A 1 91 ? 2.407 -0.240 -20.274 1.00 96.50 91 ALA A O 1
ATOM 726 N N . ILE A 1 92 ? 1.372 1.676 -19.708 1.00 97.12 92 ILE A N 1
ATOM 727 C CA . ILE A 1 92 ? 0.992 1.224 -18.362 1.00 97.12 92 ILE A CA 1
ATOM 728 C C . ILE A 1 92 ? 0.112 -0.025 -18.449 1.00 97.12 92 ILE A C 1
ATOM 730 O O . ILE A 1 92 ? 0.393 -1.025 -17.791 1.00 97.12 92 ILE A O 1
ATOM 734 N N . VAL A 1 93 ? -0.918 -0.006 -19.295 1.00 97.19 93 VAL A N 1
ATOM 735 C CA . VAL A 1 93 ? -1.824 -1.149 -19.469 1.00 97.19 93 VAL A CA 1
ATOM 736 C C . VAL A 1 93 ? -1.083 -2.372 -20.015 1.00 97.19 93 VAL A C 1
ATOM 738 O O . VAL A 1 93 ? -1.340 -3.486 -19.563 1.00 97.19 93 VAL A O 1
ATOM 741 N N . ALA A 1 94 ? -0.160 -2.192 -20.959 1.00 96.69 94 ALA A N 1
ATOM 742 C CA . ALA A 1 94 ? 0.588 -3.293 -21.561 1.00 96.69 94 ALA A CA 1
ATOM 743 C C . ALA A 1 94 ? 1.572 -3.960 -20.583 1.00 96.69 94 ALA A C 1
ATOM 745 O O . ALA A 1 94 ? 1.789 -5.170 -20.667 1.00 96.69 94 ALA A O 1
ATOM 746 N N . ILE A 1 95 ? 2.161 -3.189 -19.665 1.00 96.81 95 ILE A N 1
ATOM 747 C CA . ILE A 1 95 ? 3.177 -3.680 -18.721 1.00 96.81 95 ILE A CA 1
ATOM 748 C C . ILE A 1 95 ? 2.537 -4.166 -17.417 1.00 96.81 95 ILE A C 1
ATOM 750 O O . ILE A 1 95 ? 2.889 -5.228 -16.910 1.00 96.81 95 ILE A O 1
ATOM 754 N N . PHE A 1 96 ? 1.588 -3.403 -16.878 1.00 96.75 96 PHE A N 1
ATOM 755 C CA . PHE A 1 96 ? 1.038 -3.594 -15.534 1.00 96.75 96 PHE A CA 1
ATOM 756 C C . PHE A 1 96 ? -0.434 -4.035 -15.543 1.00 96.75 96 PHE A C 1
ATOM 758 O O . PHE A 1 96 ? -0.983 -4.431 -14.514 1.00 96.75 96 PHE A O 1
ATOM 765 N N . GLY A 1 97 ? -1.079 -4.059 -16.708 1.00 95.69 97 GLY A N 1
ATOM 766 C CA . GLY A 1 97 ? -2.482 -4.435 -16.856 1.00 95.69 97 GLY A CA 1
ATOM 767 C C . GLY A 1 97 ? -3.453 -3.285 -16.592 1.00 95.69 97 GLY A C 1
ATOM 768 O O . GLY A 1 97 ? -3.140 -2.284 -15.956 1.00 95.69 97 GLY A O 1
ATOM 769 N N . SER A 1 98 ? -4.680 -3.439 -17.091 1.00 93.94 98 SER A N 1
ATOM 770 C CA . SER A 1 98 ? -5.691 -2.374 -17.079 1.00 93.94 98 SER A CA 1
ATOM 771 C C . SER A 1 98 ? -6.352 -2.127 -15.726 1.00 93.94 98 SER A C 1
ATOM 773 O O . SER A 1 98 ? -6.831 -1.025 -15.480 1.00 93.94 98 SER A O 1
ATOM 775 N N . LEU A 1 99 ? -6.403 -3.134 -14.848 1.00 89.44 99 LEU A N 1
ATOM 776 C CA . LEU A 1 99 ? -7.110 -3.023 -13.566 1.00 89.44 99 LEU A CA 1
ATOM 777 C C . LEU A 1 99 ? -6.439 -2.048 -12.593 1.00 89.44 99 LEU A C 1
ATOM 779 O O . LEU A 1 99 ? -7.134 -1.431 -11.797 1.00 89.44 99 LEU A O 1
ATOM 783 N N . ALA A 1 100 ? -5.117 -1.908 -12.685 1.00 86.94 100 ALA A N 1
ATOM 784 C CA . ALA A 1 100 ? -4.303 -1.069 -11.811 1.00 86.94 100 ALA A CA 1
ATOM 785 C C . ALA A 1 100 ? -3.734 0.160 -12.543 1.00 86.94 100 ALA A C 1
ATOM 787 O O . ALA A 1 100 ? -2.819 0.803 -12.042 1.00 86.94 100 ALA A O 1
ATOM 788 N N . GLU A 1 101 ? -4.250 0.484 -13.738 1.00 92.94 101 GLU A N 1
ATOM 789 C CA . GLU A 1 101 ? -3.715 1.540 -14.614 1.00 92.94 101 GLU A CA 1
ATOM 790 C C . GLU A 1 101 ? -3.508 2.864 -13.867 1.00 92.94 101 GLU A C 1
ATOM 792 O O . GLU A 1 101 ? -2.455 3.492 -13.967 1.00 92.94 101 GLU A O 1
ATOM 797 N N . ARG A 1 102 ? -4.523 3.273 -13.102 1.00 89.38 102 ARG A N 1
ATOM 798 C CA . ARG A 1 102 ? -4.498 4.523 -12.352 1.00 89.38 102 ARG A CA 1
ATOM 799 C C . ARG A 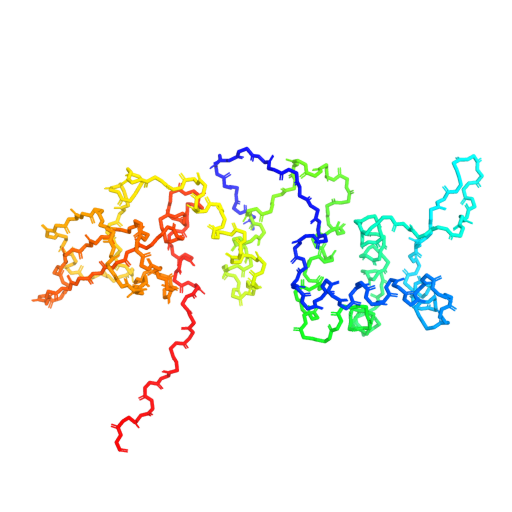1 102 ? -3.448 4.500 -11.243 1.00 89.38 102 ARG A C 1
ATOM 801 O O . ARG A 1 102 ? -2.611 5.395 -11.211 1.00 89.38 102 ARG A O 1
ATOM 808 N N . ASP A 1 103 ? -3.486 3.476 -10.391 1.00 88.62 103 ASP A N 1
ATOM 809 C CA . ASP A 1 103 ? -2.582 3.335 -9.243 1.00 88.62 103 ASP A CA 1
ATOM 810 C C . ASP A 1 103 ? -1.121 3.345 -9.706 1.00 88.62 103 ASP A C 1
ATOM 812 O O . ASP A 1 103 ? -0.286 4.066 -9.170 1.00 88.62 103 ASP A O 1
ATOM 816 N N . VAL A 1 104 ? -0.825 2.601 -10.774 1.00 93.06 104 VAL A N 1
ATOM 817 C CA . VAL A 1 104 ? 0.509 2.551 -11.379 1.00 93.06 104 VAL A CA 1
ATOM 818 C C . VAL A 1 104 ? 0.915 3.907 -11.953 1.00 93.06 104 VAL A C 1
ATOM 820 O O . VAL A 1 104 ? 2.068 4.305 -11.812 1.00 93.06 104 VAL A O 1
ATOM 823 N N . GLY A 1 105 ? -0.009 4.629 -12.591 1.00 92.94 105 GLY A N 1
ATOM 824 C CA . GLY A 1 105 ? 0.252 5.974 -13.101 1.00 92.94 105 GLY A CA 1
ATOM 825 C C . GLY A 1 105 ? 0.619 6.967 -11.997 1.00 92.94 105 GLY A C 1
ATOM 826 O O . GLY A 1 105 ? 1.552 7.752 -12.172 1.00 92.94 105 GLY A O 1
ATOM 827 N N . ASP A 1 106 ? -0.068 6.907 -10.856 1.00 89.44 106 ASP A N 1
ATOM 828 C CA . ASP A 1 106 ? 0.241 7.745 -9.695 1.00 89.44 106 ASP A CA 1
ATOM 829 C C . ASP A 1 106 ? 1.621 7.391 -9.102 1.00 89.44 106 ASP A C 1
ATOM 831 O O . ASP A 1 106 ? 2.434 8.296 -8.900 1.00 89.44 106 ASP A O 1
ATOM 835 N N . ILE A 1 107 ? 1.946 6.098 -8.959 1.00 91.12 107 ILE A N 1
ATOM 836 C CA . ILE A 1 107 ? 3.266 5.628 -8.487 1.00 91.12 107 ILE A CA 1
ATOM 837 C C . ILE A 1 107 ? 4.392 6.041 -9.452 1.00 91.12 107 ILE A C 1
ATOM 839 O O . ILE A 1 107 ? 5.465 6.461 -9.019 1.00 91.12 107 ILE A O 1
ATOM 843 N N . ILE A 1 108 ? 4.175 5.953 -10.772 1.00 93.69 108 ILE A N 1
ATOM 844 C CA . ILE A 1 108 ? 5.153 6.395 -11.783 1.00 93.69 108 ILE A CA 1
ATOM 845 C C . ILE A 1 108 ? 5.433 7.893 -11.645 1.00 93.69 108 ILE A C 1
ATOM 847 O O . ILE A 1 108 ? 6.598 8.294 -11.655 1.00 93.69 108 ILE A O 1
ATOM 851 N N . ARG A 1 109 ? 4.390 8.718 -11.488 1.00 90.25 109 ARG A N 1
ATOM 852 C CA . ARG A 1 109 ? 4.552 10.164 -11.288 1.00 90.25 109 ARG A CA 1
ATOM 853 C C . ARG A 1 109 ? 5.381 10.448 -10.035 1.00 90.25 109 ARG A C 1
ATOM 855 O O . ARG A 1 109 ? 6.337 11.213 -10.108 1.00 90.25 109 ARG A O 1
ATOM 862 N N . GLU A 1 110 ? 5.056 9.801 -8.918 1.00 86.44 110 GLU A N 1
ATOM 863 C CA . GLU A 1 110 ? 5.784 9.945 -7.648 1.00 86.44 110 GLU A CA 1
ATOM 864 C C . GLU A 1 110 ? 7.257 9.528 -7.784 1.00 86.44 110 GLU A C 1
ATOM 866 O O . GLU A 1 110 ? 8.154 10.248 -7.344 1.00 86.44 110 GLU A O 1
ATOM 871 N N . CYS A 1 111 ? 7.518 8.422 -8.485 1.00 88.19 111 CYS A N 1
ATOM 872 C CA . CYS A 1 111 ? 8.865 7.944 -8.780 1.00 88.19 111 CY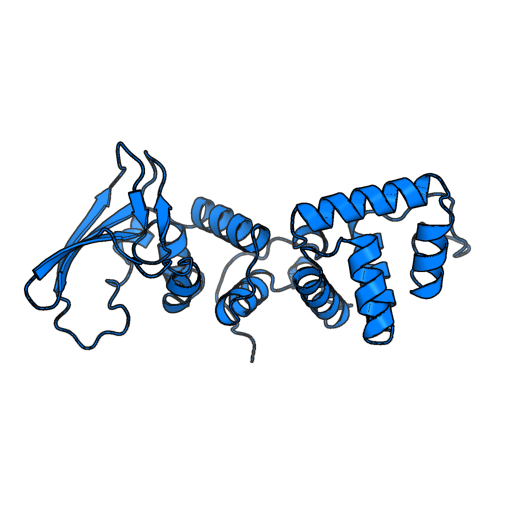S A CA 1
ATOM 873 C C . CYS A 1 111 ? 9.702 8.959 -9.574 1.00 88.19 111 CYS A C 1
ATOM 875 O O . CYS A 1 111 ? 10.897 9.107 -9.317 1.00 88.19 111 CYS A O 1
ATOM 877 N N . VAL A 1 112 ? 9.096 9.654 -10.541 1.00 87.75 112 VAL A N 1
ATOM 878 C CA . VAL A 1 112 ? 9.795 10.608 -11.420 1.00 87.75 112 VAL A CA 1
ATOM 879 C C . VAL A 1 112 ? 9.937 11.997 -10.791 1.00 87.75 112 VAL A C 1
ATOM 881 O O . VAL A 1 112 ? 10.884 12.713 -11.115 1.00 87.75 112 VAL A O 1
ATOM 884 N N . GLU A 1 113 ? 9.040 12.386 -9.883 1.00 84.56 113 GLU A N 1
ATOM 885 C CA . GLU A 1 113 ? 9.137 13.645 -9.130 1.00 84.56 113 GLU A CA 1
ATOM 886 C C . GLU A 1 113 ? 10.229 13.609 -8.040 1.00 84.56 113 GLU A C 1
ATOM 888 O O . GLU A 1 113 ? 10.693 14.665 -7.604 1.00 84.56 113 GLU A O 1
ATOM 893 N N . GLU A 1 114 ? 10.700 12.418 -7.643 1.00 77.88 114 GLU A N 1
ATOM 894 C CA . GLU A 1 114 ? 11.711 12.210 -6.589 1.00 77.88 114 GLU A CA 1
ATOM 895 C C . GLU A 1 114 ? 12.966 11.425 -7.060 1.00 77.88 114 GLU A C 1
ATOM 897 O O . GLU A 1 114 ? 13.393 10.486 -6.382 1.00 77.88 114 GLU A O 1
ATOM 902 N N . PRO A 1 115 ? 13.612 11.792 -8.188 1.00 64.56 115 PRO A N 1
ATOM 903 C CA . PRO A 1 115 ? 14.585 10.929 -8.871 1.00 64.56 115 PRO A CA 1
ATOM 904 C C . PRO A 1 115 ? 15.893 10.715 -8.092 1.00 64.56 115 PRO A C 1
ATOM 906 O O . PRO A 1 115 ? 16.518 9.667 -8.217 1.00 64.56 115 PRO A O 1
ATOM 909 N N . ASP A 1 116 ? 16.290 11.680 -7.258 1.00 66.56 116 ASP A N 1
ATOM 910 C CA . ASP A 1 116 ? 17.542 11.642 -6.488 1.00 66.56 116 ASP A CA 1
ATOM 911 C C . ASP A 1 116 ? 17.313 11.415 -4.986 1.00 66.56 116 ASP A C 1
ATOM 913 O O . ASP A 1 116 ? 18.239 11.566 -4.187 1.00 66.56 116 ASP A O 1
ATOM 917 N N . MET A 1 117 ? 16.081 11.097 -4.569 1.00 68.25 117 MET A N 1
ATOM 918 C CA . MET A 1 117 ? 15.765 10.892 -3.157 1.00 68.25 117 MET A CA 1
ATOM 919 C C . MET A 1 117 ? 16.184 9.479 -2.729 1.00 68.25 117 MET A C 1
ATOM 921 O O . MET A 1 117 ? 15.589 8.502 -3.203 1.00 68.25 117 MET A O 1
ATOM 925 N N . PRO A 1 118 ? 17.176 9.330 -1.822 1.00 66.12 118 PRO A N 1
ATOM 926 C CA . PRO A 1 118 ? 17.556 8.011 -1.330 1.00 66.12 118 PRO A CA 1
ATOM 927 C C . PRO A 1 118 ? 16.354 7.314 -0.686 1.00 66.12 118 PRO A C 1
ATOM 929 O O . PRO A 1 118 ? 15.561 7.972 -0.015 1.00 66.12 118 PRO A O 1
ATOM 932 N N . GLU A 1 119 ? 16.248 5.989 -0.837 1.00 70.81 119 GLU A N 1
ATOM 933 C CA . GLU A 1 119 ? 15.092 5.192 -0.377 1.00 70.81 119 GLU A CA 1
ATOM 934 C C . GLU A 1 119 ? 14.672 5.496 1.072 1.00 70.81 119 GLU A C 1
ATOM 936 O O . GLU A 1 119 ? 13.487 5.529 1.382 1.00 70.81 119 GLU A O 1
ATOM 941 N N . LEU A 1 120 ? 15.640 5.753 1.960 1.00 64.38 120 LEU A N 1
ATOM 942 C CA . LEU A 1 120 ? 15.403 6.043 3.378 1.00 64.38 120 LEU A CA 1
ATOM 943 C C . LEU A 1 120 ? 14.754 7.411 3.650 1.00 64.38 120 LEU A C 1
ATOM 945 O O . LEU A 1 120 ? 14.338 7.667 4.774 1.00 64.38 120 LEU A O 1
ATOM 949 N N . PHE A 1 121 ? 14.712 8.299 2.659 1.00 59.84 121 PHE A N 1
ATOM 950 C CA . PHE A 1 121 ? 14.074 9.611 2.750 1.00 59.84 121 PHE A CA 1
ATOM 951 C C . PHE A 1 121 ? 12.738 9.672 1.998 1.00 59.84 121 PHE A C 1
ATOM 953 O O . PHE A 1 121 ? 12.059 10.692 2.087 1.00 59.84 121 PHE A O 1
ATOM 960 N N . ARG A 1 122 ? 12.352 8.606 1.279 1.00 74.19 122 ARG A N 1
ATOM 961 C CA . ARG A 1 122 ? 11.067 8.533 0.570 1.00 74.19 122 ARG A CA 1
ATOM 962 C C . ARG A 1 122 ? 9.930 8.414 1.590 1.00 74.19 122 ARG A C 1
ATOM 964 O O . ARG A 1 122 ? 9.919 7.501 2.417 1.00 74.19 122 ARG A O 1
ATOM 971 N N . ASP A 1 123 ? 8.966 9.326 1.522 1.00 78.19 123 ASP A N 1
ATOM 972 C CA . ASP A 1 123 ? 7.844 9.397 2.465 1.00 78.19 123 ASP A CA 1
ATOM 973 C C . ASP A 1 123 ? 6.671 8.504 2.033 1.00 78.19 123 ASP A C 1
ATOM 975 O O . ASP A 1 123 ? 5.635 8.977 1.567 1.00 78.19 123 ASP A O 1
ATOM 979 N N . LEU A 1 124 ? 6.841 7.185 2.170 1.00 82.81 124 LEU A N 1
ATOM 980 C CA . LEU A 1 124 ? 5.774 6.229 1.854 1.00 82.81 124 LEU A CA 1
ATOM 981 C C . LEU A 1 124 ? 4.520 6.463 2.710 1.00 82.81 124 LEU A C 1
ATOM 983 O O . LEU A 1 124 ? 3.408 6.374 2.199 1.00 82.81 124 LEU A O 1
ATOM 987 N N . GLN A 1 125 ? 4.684 6.758 4.005 1.00 84.81 125 GLN A N 1
ATOM 988 C CA . GLN A 1 125 ? 3.546 6.987 4.895 1.00 84.81 125 GLN A CA 1
ATOM 989 C C . GLN A 1 125 ? 2.720 8.188 4.421 1.00 84.81 125 GLN A C 1
ATOM 991 O O . GLN A 1 125 ? 1.503 8.064 4.300 1.00 84.81 125 GLN A O 1
ATOM 996 N N . GLY A 1 126 ? 3.369 9.313 4.106 1.00 82.81 126 GLY A N 1
ATOM 997 C CA . GLY A 1 126 ? 2.709 10.493 3.553 1.00 82.81 126 GLY A CA 1
ATOM 998 C C . GLY A 1 126 ? 1.981 10.199 2.242 1.00 82.81 126 GLY A C 1
ATOM 999 O O . GLY A 1 126 ? 0.829 10.590 2.093 1.00 82.81 126 GLY A O 1
ATOM 1000 N N . ARG A 1 127 ? 2.586 9.427 1.329 1.00 83.94 127 ARG A N 1
ATOM 1001 C CA . ARG A 1 127 ? 1.930 9.033 0.067 1.00 83.94 127 ARG A CA 1
ATOM 1002 C C . ARG A 1 127 ? 0.707 8.142 0.275 1.00 83.94 127 ARG A C 1
ATOM 1004 O O . ARG A 1 127 ? -0.334 8.382 -0.331 1.00 83.94 127 ARG A O 1
ATOM 1011 N N . ILE A 1 128 ? 0.802 7.151 1.161 1.00 87.31 128 ILE A N 1
ATOM 1012 C CA . ILE A 1 128 ? -0.341 6.308 1.540 1.00 87.31 128 ILE A CA 1
ATOM 1013 C C . ILE A 1 128 ? -1.465 7.173 2.126 1.00 87.31 128 ILE A C 1
ATOM 1015 O O . ILE A 1 128 ? -2.628 7.007 1.760 1.00 87.31 128 ILE A O 1
ATOM 1019 N N . ILE A 1 129 ? -1.129 8.115 3.012 1.00 87.00 129 ILE A N 1
ATOM 1020 C CA . ILE A 1 129 ? -2.089 9.050 3.611 1.00 87.00 129 ILE A CA 1
ATOM 1021 C C . ILE A 1 129 ? -2.751 9.923 2.536 1.00 87.00 129 ILE A C 1
ATOM 1023 O O . ILE A 1 129 ? -3.979 9.998 2.507 1.00 87.00 129 ILE A O 1
ATOM 1027 N N . ASP A 1 130 ? -1.975 10.507 1.620 1.00 84.88 130 ASP A N 1
ATOM 1028 C CA . ASP A 1 130 ? -2.479 11.336 0.516 1.00 84.88 130 ASP A CA 1
ATOM 1029 C C . ASP A 1 130 ? -3.423 10.529 -0.408 1.00 84.88 130 ASP A C 1
ATOM 1031 O O . ASP A 1 130 ? -4.480 11.025 -0.824 1.00 84.88 130 ASP A O 1
ATOM 1035 N N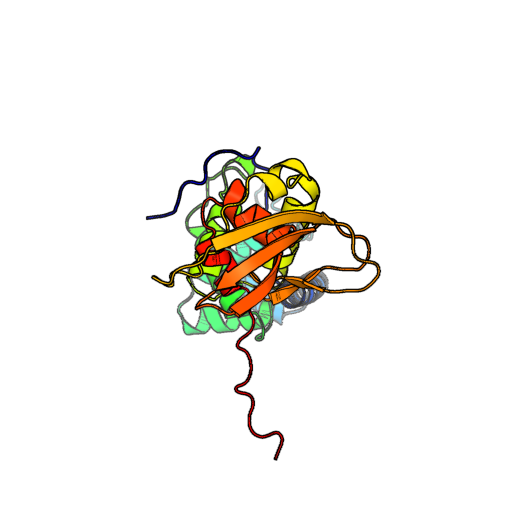 . ARG A 1 131 ? -3.094 9.258 -0.697 1.00 86.94 131 ARG A N 1
ATOM 1036 C CA . ARG A 1 131 ? -3.956 8.345 -1.473 1.00 86.94 131 ARG A CA 1
ATOM 1037 C C . ARG A 1 131 ? -5.258 8.019 -0.745 1.00 86.94 131 ARG A C 1
ATOM 1039 O O . ARG A 1 131 ? -6.310 7.972 -1.384 1.00 86.94 131 ARG A O 1
ATOM 1046 N N . ILE A 1 132 ? -5.223 7.841 0.575 1.00 88.94 132 ILE A N 1
ATOM 1047 C CA . ILE A 1 132 ? -6.426 7.603 1.388 1.00 88.94 132 ILE A CA 1
ATOM 1048 C C . ILE A 1 132 ? -7.308 8.846 1.444 1.00 88.94 132 ILE A C 1
ATOM 1050 O O . ILE A 1 132 ? -8.509 8.735 1.201 1.00 88.94 132 ILE A O 1
ATOM 1054 N N . GLU A 1 133 ? -6.724 10.019 1.694 1.00 86.94 133 GLU A N 1
ATOM 1055 C CA . GLU A 1 133 ? -7.433 11.306 1.706 1.00 86.94 133 GLU A CA 1
ATOM 1056 C C . GLU A 1 133 ? -8.101 11.590 0.349 1.00 86.94 133 GLU A C 1
ATOM 1058 O O . GLU A 1 133 ? -9.203 12.134 0.293 1.00 86.94 133 GLU A O 1
ATOM 1063 N N . SER A 1 134 ? -7.487 11.137 -0.747 1.00 84.38 134 SER A N 1
ATOM 1064 C CA . SER A 1 134 ? -8.033 11.260 -2.105 1.00 84.38 134 SER A CA 1
ATOM 1065 C C . SER A 1 134 ? -9.014 10.143 -2.502 1.00 84.38 134 SER A C 1
ATOM 1067 O O . SER A 1 134 ? -9.59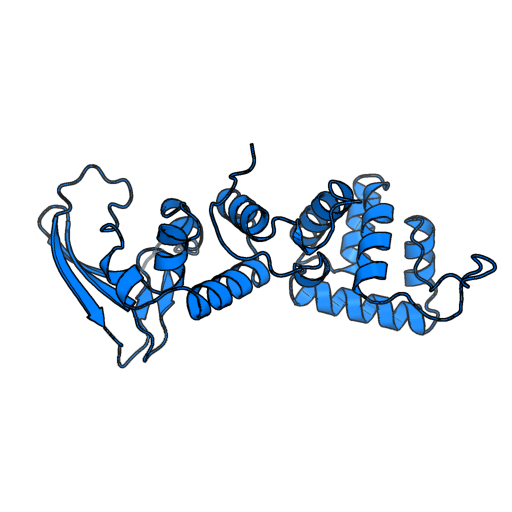9 10.205 -3.583 1.00 84.38 134 SER A O 1
ATOM 1069 N N . GLY A 1 135 ? -9.206 9.109 -1.673 1.00 84.88 135 GLY A N 1
ATOM 1070 C CA . GLY A 1 135 ? -10.069 7.961 -1.989 1.00 84.88 135 GLY A CA 1
ATOM 1071 C C . GLY A 1 135 ? -9.518 7.035 -3.086 1.00 84.88 135 GLY A C 1
ATOM 1072 O O . GLY A 1 135 ? -10.286 6.401 -3.812 1.00 84.88 135 GLY A O 1
ATOM 1073 N N . HIS A 1 136 ? -8.196 6.980 -3.250 1.00 83.75 136 HIS A N 1
ATOM 1074 C CA . HIS A 1 136 ? -7.487 6.192 -4.273 1.00 83.75 136 HIS A CA 1
ATOM 1075 C C . HIS A 1 136 ? -6.487 5.205 -3.665 1.00 83.75 136 HIS A C 1
ATOM 1077 O O . HIS A 1 136 ? -5.505 4.835 -4.297 1.00 83.75 136 HIS A O 1
ATOM 1083 N N . TRP A 1 137 ? -6.724 4.794 -2.423 1.00 86.31 137 TRP A N 1
ATOM 1084 C CA . TRP A 1 137 ? -5.917 3.776 -1.772 1.00 86.31 137 TRP A CA 1
ATOM 1085 C C . TRP A 1 137 ? -6.168 2.393 -2.380 1.00 86.31 137 TRP A C 1
ATOM 1087 O O . TRP A 1 137 ? -7.274 2.087 -2.836 1.00 86.31 137 TRP A O 1
ATOM 1097 N N . ASN A 1 138 ? -5.145 1.545 -2.354 1.00 83.31 138 ASN A N 1
ATOM 1098 C CA . ASN A 1 138 ? -5.196 0.187 -2.890 1.00 83.31 138 ASN A CA 1
ATOM 1099 C C . ASN A 1 138 ? -4.924 -0.883 -1.808 1.00 83.31 138 ASN A C 1
ATOM 1101 O O . ASN A 1 138 ? -4.703 -0.592 -0.628 1.00 83.31 138 ASN A O 1
ATOM 1105 N N . ASP A 1 139 ? -4.957 -2.160 -2.193 1.00 84.00 139 ASP A N 1
ATOM 1106 C CA . ASP A 1 139 ? -4.735 -3.264 -1.249 1.00 84.00 139 ASP A CA 1
ATOM 1107 C C . ASP A 1 139 ? -3.306 -3.289 -0.666 1.00 84.00 139 ASP A C 1
ATOM 1109 O O . ASP A 1 139 ? -3.133 -3.737 0.473 1.00 84.00 139 ASP A O 1
ATOM 1113 N N . ALA A 1 140 ? -2.300 -2.784 -1.392 1.00 83.88 140 ALA A N 1
ATOM 1114 C CA . ALA A 1 140 ? -0.924 -2.680 -0.903 1.00 83.88 140 ALA A CA 1
ATOM 1115 C C . ALA A 1 140 ? -0.811 -1.614 0.199 1.00 83.88 140 ALA A C 1
ATOM 1117 O O . ALA A 1 140 ? -0.235 -1.890 1.254 1.00 83.88 140 ALA A O 1
ATOM 1118 N N . ASP A 1 141 ? -1.461 -0.458 0.022 1.00 88.44 141 ASP A N 1
ATOM 1119 C CA . ASP A 1 141 ? -1.568 0.595 1.041 1.00 88.44 141 ASP A CA 1
ATOM 1120 C C . ASP A 1 141 ? -2.196 0.046 2.331 1.00 88.44 141 ASP A C 1
ATOM 1122 O O . ASP A 1 141 ? -1.655 0.185 3.433 1.00 88.44 141 ASP A O 1
ATOM 1126 N N . LEU A 1 142 ? -3.327 -0.658 2.195 1.00 89.75 142 LEU A N 1
ATOM 1127 C CA . LEU A 1 142 ? -4.015 -1.269 3.329 1.00 89.75 142 LEU A CA 1
ATOM 1128 C C . LEU A 1 142 ? -3.176 -2.377 3.984 1.00 89.75 142 LEU A C 1
ATOM 1130 O O . LEU A 1 142 ? -3.195 -2.525 5.210 1.00 89.75 142 LEU A O 1
ATOM 1134 N N . GLY A 1 143 ? -2.458 -3.172 3.189 1.00 88.75 143 GLY A N 1
ATOM 1135 C CA . GLY A 1 143 ? -1.530 -4.193 3.669 1.00 88.75 143 GLY A CA 1
ATOM 1136 C C . GLY A 1 143 ? -0.401 -3.588 4.500 1.00 88.75 143 GLY A C 1
ATOM 1137 O O . GLY A 1 143 ? -0.138 -4.055 5.613 1.00 88.75 143 GLY A O 1
ATOM 1138 N N . TRP A 1 144 ? 0.199 -2.503 4.008 1.00 90.00 144 TRP A N 1
ATOM 1139 C CA . TRP A 1 144 ? 1.245 -1.765 4.707 1.00 90.00 144 TRP A CA 1
ATOM 1140 C C . TRP A 1 144 ? 0.739 -1.187 6.032 1.00 90.00 144 TRP A C 1
ATOM 1142 O O . TRP A 1 144 ? 1.357 -1.411 7.074 1.00 90.00 144 TRP A O 1
ATOM 1152 N N . ILE A 1 145 ? -0.430 -0.535 6.032 1.00 91.75 145 ILE A N 1
ATOM 1153 C CA . ILE A 1 145 ? -1.028 0.019 7.256 1.00 91.75 145 ILE A CA 1
ATOM 1154 C C . ILE A 1 145 ? -1.327 -1.086 8.265 1.00 91.75 145 ILE A C 1
ATOM 1156 O O . ILE A 1 145 ? -1.032 -0.934 9.446 1.00 91.75 145 ILE A O 1
ATOM 1160 N N . LYS A 1 146 ? -1.896 -2.218 7.832 1.00 92.94 146 LYS A N 1
ATOM 1161 C CA . LYS A 1 146 ? -2.171 -3.354 8.727 1.00 92.94 146 LYS A CA 1
ATOM 1162 C C . LYS A 1 146 ? -0.897 -3.892 9.365 1.00 92.94 146 LYS A C 1
ATOM 1164 O O . LYS A 1 146 ? -0.909 -4.177 10.562 1.00 92.94 146 LYS A O 1
ATOM 1169 N N . LEU A 1 147 ? 0.182 -4.017 8.590 1.00 91.06 147 LEU A N 1
ATOM 1170 C CA . LEU A 1 147 ? 1.481 -4.448 9.100 1.00 91.06 147 LEU A CA 1
ATOM 1171 C C . LEU A 1 147 ? 2.004 -3.460 10.150 1.00 91.06 147 LEU A C 1
ATOM 1173 O O . LEU A 1 147 ? 2.307 -3.865 11.269 1.00 91.06 147 LEU A O 1
ATOM 1177 N N . ARG A 1 148 ? 2.024 -2.160 9.836 1.00 91.19 148 ARG A N 1
ATOM 1178 C CA . ARG A 1 148 ? 2.495 -1.121 10.764 1.00 91.19 148 ARG A CA 1
ATOM 1179 C C . ARG A 1 148 ? 1.646 -1.020 12.013 1.00 91.19 148 ARG A C 1
ATOM 1181 O O . ARG A 1 148 ? 2.183 -1.034 13.114 1.00 91.19 148 ARG A O 1
ATOM 1188 N N . ALA A 1 149 ? 0.329 -1.039 11.866 1.00 92.44 149 ALA A N 1
ATOM 1189 C CA . ALA A 1 149 ? -0.593 -1.084 12.986 1.00 92.44 149 ALA A CA 1
ATOM 1190 C C . ALA A 1 149 ? -0.356 -2.323 13.865 1.00 92.44 149 ALA A C 1
ATOM 1192 O O . ALA A 1 149 ? -0.483 -2.249 15.083 1.00 92.44 149 ALA A O 1
ATOM 1193 N N . ALA A 1 150 ? 0.009 -3.468 13.281 1.00 91.81 150 ALA A N 1
ATOM 1194 C CA . ALA A 1 150 ? 0.314 -4.669 14.047 1.00 91.81 150 ALA A CA 1
ATOM 1195 C C . ALA A 1 150 ? 1.649 -4.600 14.809 1.00 91.81 150 ALA A C 1
ATOM 1197 O O . ALA A 1 150 ? 1.735 -5.182 15.895 1.00 91.81 150 ALA A O 1
ATOM 1198 N N . GLU A 1 151 ? 2.649 -3.921 14.242 1.00 90.38 151 GLU A N 1
ATOM 1199 C CA . GLU A 1 151 ? 3.993 -3.736 14.806 1.00 90.38 151 GLU A CA 1
ATOM 1200 C C . GLU A 1 151 ? 4.060 -2.619 15.856 1.00 90.38 151 GLU A C 1
ATOM 1202 O O . GLU A 1 151 ? 4.809 -2.738 16.824 1.00 90.38 151 GLU A O 1
ATOM 1207 N N . GLN A 1 152 ? 3.303 -1.539 15.654 1.00 91.00 152 GLN A N 1
ATOM 1208 C CA . GLN A 1 152 ? 3.423 -0.299 16.421 1.00 91.00 152 GLN A CA 1
ATOM 1209 C C . GLN A 1 152 ? 2.367 -0.186 17.523 1.00 91.00 152 GLN A C 1
ATOM 1211 O O . GLN A 1 152 ? 2.713 0.161 18.646 1.00 91.00 152 GLN A O 1
ATOM 1216 N N . VAL A 1 153 ? 1.102 -0.523 17.235 1.00 92.12 153 VAL A N 1
ATOM 1217 C CA . VAL A 1 153 ? -0.009 -0.280 18.171 1.00 92.12 153 VAL A CA 1
ATOM 1218 C C . VAL A 1 153 ? 0.033 -1.249 19.350 1.00 92.12 153 VAL A C 1
ATOM 1220 O O . VAL A 1 153 ? -0.070 -2.475 19.207 1.00 92.12 153 VAL A O 1
ATOM 1223 N N . THR A 1 154 ? 0.092 -0.672 20.541 1.00 92.56 154 THR A N 1
ATOM 1224 C CA . THR A 1 154 ? 0.072 -1.347 21.834 1.00 92.56 154 THR A CA 1
ATOM 1225 C C . THR A 1 154 ? -1.314 -1.315 22.490 1.00 92.56 154 THR A C 1
ATOM 1227 O O . THR A 1 154 ? -2.224 -0.597 22.074 1.00 92.56 154 THR A O 1
ATOM 1230 N N . ASP A 1 155 ? -1.492 -2.108 23.555 1.00 92.19 155 ASP A N 1
ATOM 1231 C CA . ASP A 1 155 ? -2.710 -2.051 24.379 1.00 92.19 155 ASP A CA 1
ATOM 1232 C C . ASP A 1 155 ? -2.865 -0.673 25.069 1.00 92.19 155 ASP A C 1
ATOM 1234 O O . ASP A 1 155 ? -3.988 -0.269 25.364 1.00 92.19 155 ASP A O 1
ATOM 1238 N N . ASP A 1 156 ? -1.764 0.050 25.308 1.00 92.56 156 ASP A N 1
ATOM 1239 C CA . ASP A 1 156 ? -1.781 1.387 25.914 1.00 92.56 156 ASP A CA 1
ATOM 1240 C C . ASP A 1 156 ? -2.266 2.453 24.924 1.00 92.56 156 ASP A C 1
ATOM 1242 O O . ASP A 1 156 ? -3.089 3.292 25.286 1.00 92.56 156 ASP A O 1
ATOM 1246 N N . ASP A 1 157 ? -1.865 2.352 23.655 1.00 92.00 157 ASP A N 1
ATOM 1247 C CA . ASP A 1 157 ? -2.321 3.256 22.591 1.00 92.00 157 ASP A CA 1
ATOM 1248 C C . ASP A 1 157 ? -3.848 3.221 22.455 1.00 92.00 157 ASP A C 1
ATOM 1250 O O . ASP A 1 157 ? -4.498 4.263 22.424 1.00 92.00 157 ASP A O 1
ATOM 1254 N N . PHE A 1 158 ? -4.453 2.026 22.501 1.00 89.38 158 PHE A N 1
ATOM 1255 C CA . PHE A 1 158 ? -5.913 1.881 22.514 1.00 89.38 158 PHE A CA 1
ATOM 1256 C C . PHE A 1 158 ? -6.584 2.624 23.672 1.00 89.38 158 PHE A C 1
ATOM 1258 O O . PHE A 1 158 ? -7.692 3.132 23.517 1.00 89.38 158 PHE A O 1
ATOM 1265 N N . LEU A 1 159 ? -5.969 2.645 24.855 1.00 88.06 159 LEU A N 1
ATOM 1266 C CA . LEU A 1 159 ? -6.551 3.300 26.026 1.00 88.06 159 LEU A CA 1
ATOM 1267 C C . LEU A 1 159 ? -6.412 4.818 25.986 1.00 88.06 159 LEU A C 1
ATOM 1269 O O . LEU A 1 159 ? -7.152 5.479 26.714 1.00 88.06 159 LEU A O 1
ATOM 1273 N N . HIS A 1 160 ? -5.520 5.349 25.153 1.00 85.69 160 HIS A N 1
ATOM 1274 C CA . HIS A 1 160 ? -5.311 6.782 24.967 1.00 85.69 160 HIS A CA 1
ATOM 1275 C C . HIS A 1 160 ? -6.014 7.345 23.731 1.00 85.69 160 HIS A C 1
ATOM 1277 O O . HIS A 1 160 ? -6.089 8.565 23.609 1.00 85.69 160 HIS A O 1
ATOM 1283 N N . MET A 1 161 ? -6.604 6.488 22.890 1.00 82.75 161 MET A N 1
ATOM 1284 C CA . MET A 1 161 ? -7.496 6.922 21.816 1.00 82.75 161 MET A CA 1
ATOM 1285 C C . MET A 1 161 ? -8.617 7.817 22.361 1.00 82.75 161 MET A C 1
ATOM 1287 O O . MET A 1 161 ? -9.274 7.514 23.372 1.00 82.75 161 MET A O 1
ATOM 1291 N N . LEU A 1 162 ? -8.843 8.928 21.683 1.00 75.38 162 LEU A N 1
ATOM 1292 C CA . LEU A 1 162 ? -9.997 9.781 21.832 1.00 75.38 162 LEU A CA 1
ATOM 1293 C C . LEU A 1 162 ? -11.252 8.967 21.484 1.00 75.38 162 LEU A C 1
ATOM 1295 O O . LEU A 1 162 ? -11.242 8.143 20.564 1.00 75.38 162 LEU A O 1
ATOM 1299 N N . PRO A 1 163 ? -12.346 9.149 22.243 1.00 65.62 163 PRO A N 1
ATOM 1300 C CA . PRO A 1 163 ? -13.635 8.610 21.840 1.00 65.62 163 PRO A CA 1
ATOM 1301 C C . PRO A 1 163 ? -13.957 9.116 20.435 1.00 65.62 163 PRO A C 1
ATOM 1303 O O . PRO A 1 163 ? -13.744 10.291 20.133 1.00 65.62 163 PRO A O 1
ATOM 1306 N N . PHE A 1 164 ? -14.453 8.228 19.582 1.00 61.31 164 PHE A N 1
ATOM 1307 C CA . PHE A 1 164 ? -14.751 8.585 18.207 1.00 61.31 164 PHE A CA 1
ATOM 1308 C C . PHE A 1 164 ? -16.004 9.472 18.183 1.00 61.31 164 PHE A C 1
ATOM 1310 O O . PHE A 1 164 ? -17.114 8.979 18.365 1.00 61.31 164 PHE A O 1
ATOM 1317 N N . ASP A 1 165 ? -15.840 10.781 17.986 1.00 55.41 165 ASP A N 1
ATOM 1318 C CA . ASP A 1 165 ? -16.965 11.727 17.939 1.00 55.41 165 ASP A CA 1
ATOM 1319 C C . ASP A 1 165 ? -17.651 11.779 16.561 1.00 55.41 165 ASP A C 1
ATOM 1321 O O . ASP A 1 165 ? -18.734 12.353 16.421 1.00 55.41 165 ASP A O 1
ATOM 1325 N N . GLY A 1 166 ? -17.047 11.154 15.539 1.00 49.69 166 GLY A N 1
ATOM 1326 C CA . GLY A 1 166 ? -17.568 11.093 14.171 1.00 49.69 166 GLY A CA 1
ATOM 1327 C C . GLY A 1 166 ? -17.928 12.461 13.590 1.00 49.69 166 GLY A C 1
ATOM 1328 O O . GLY A 1 166 ? -18.839 12.544 12.764 1.00 49.69 166 GLY A O 1
ATOM 1329 N N . GLY A 1 167 ? -17.301 13.538 14.081 1.00 49.16 167 GLY A N 1
ATOM 1330 C CA . GLY A 1 167 ? -17.632 14.911 13.701 1.00 49.16 167 GLY A CA 1
ATOM 1331 C C . GLY A 1 167 ? -19.079 15.329 13.996 1.00 49.16 167 GLY A C 1
ATOM 1332 O O . GLY A 1 167 ? -19.548 16.326 13.444 1.00 49.16 167 GLY A O 1
ATOM 1333 N N . LYS A 1 168 ? -19.820 14.586 14.829 1.00 51.53 168 LYS A N 1
ATOM 1334 C CA . LYS A 1 168 ? -21.179 14.961 15.222 1.00 51.53 168 LYS A CA 1
ATOM 1335 C C . LYS A 1 168 ? -21.121 15.814 16.480 1.00 51.53 168 LYS A C 1
ATOM 1337 O O . LYS A 1 168 ? -20.752 15.336 17.547 1.00 51.53 168 LYS A O 1
ATOM 1342 N N . GLU A 1 169 ? -21.577 17.059 16.356 1.00 46.44 169 GLU A N 1
ATOM 1343 C CA . GLU A 1 169 ? -21.963 17.938 17.470 1.00 46.44 169 GLU A CA 1
ATOM 1344 C C . GLU A 1 169 ? -23.194 17.373 18.220 1.00 46.44 169 GLU A C 1
ATOM 1346 O O . GLU A 1 169 ? -24.261 17.984 18.261 1.00 46.44 169 GLU A O 1
ATOM 1351 N N . GLY A 1 170 ? -23.077 16.164 18.765 1.00 56.75 170 GLY A N 1
ATOM 1352 C CA . GLY A 1 170 ? -24.053 15.532 19.649 1.00 56.75 170 GLY A CA 1
ATOM 1353 C C . GLY A 1 170 ? -23.458 15.313 21.040 1.00 56.75 170 GLY A C 1
ATOM 1354 O O . GLY A 1 170 ? -22.240 15.331 21.213 1.00 56.75 170 GLY A O 1
ATOM 1355 N N . ASP A 1 171 ? -24.314 15.078 22.038 1.00 65.31 171 ASP A N 1
ATOM 1356 C CA . ASP A 1 171 ? -23.908 14.730 23.409 1.00 65.31 171 ASP A CA 1
ATOM 1357 C C . ASP A 1 171 ? -23.337 13.294 23.451 1.00 65.31 171 ASP A C 1
ATOM 1359 O O . ASP A 1 171 ? -23.928 12.383 24.038 1.00 65.31 171 ASP A O 1
ATOM 1363 N N . VAL A 1 172 ? -22.192 13.062 22.803 1.00 72.62 172 VAL A N 1
ATOM 1364 C CA . VAL A 1 172 ? -21.459 11.797 22.905 1.00 72.62 172 VAL A CA 1
ATOM 1365 C C . VAL A 1 172 ? -20.783 11.754 24.267 1.00 72.62 172 VAL A C 1
ATOM 1367 O O . VAL A 1 172 ? -19.884 12.538 24.576 1.00 72.62 172 VAL A O 1
ATOM 1370 N N . ARG A 1 173 ? -21.217 10.818 25.109 1.00 80.25 173 ARG A N 1
ATOM 1371 C CA . ARG A 1 173 ? -20.617 10.590 26.423 1.00 80.25 173 ARG A CA 1
ATOM 1372 C C . ARG A 1 173 ? -20.067 9.180 26.517 1.00 80.25 173 ARG A C 1
ATOM 1374 O O . ARG A 1 173 ? -20.824 8.210 26.557 1.00 80.25 173 ARG A O 1
ATOM 1381 N N . GLU A 1 174 ? -18.754 9.070 26.677 1.00 85.06 174 GLU A N 1
ATOM 1382 C CA . GLU A 1 174 ? -18.141 7.805 27.063 1.00 85.06 174 GLU A CA 1
ATOM 1383 C C . GLU A 1 174 ? -18.585 7.400 28.479 1.00 85.06 174 GLU A C 1
ATOM 1385 O O . GLU A 1 174 ? -18.538 8.181 29.434 1.00 85.06 174 GLU A O 1
ATOM 1390 N N . LEU A 1 175 ? -19.014 6.147 28.615 1.00 88.31 175 LEU A N 1
ATOM 1391 C CA . LEU A 1 175 ? -19.409 5.529 29.879 1.00 88.31 175 LEU A CA 1
ATOM 1392 C C . LEU A 1 175 ? -18.322 4.600 30.416 1.00 88.31 175 LEU A C 1
ATOM 1394 O O . LEU A 1 175 ? -18.134 4.503 31.629 1.00 88.31 175 LEU A O 1
ATOM 1398 N N . ALA A 1 176 ? -17.654 3.868 29.523 1.00 90.25 176 ALA A N 1
ATOM 1399 C CA . ALA A 1 176 ? -16.544 2.990 29.863 1.00 90.25 176 ALA A CA 1
ATOM 1400 C C . ALA A 1 176 ? -15.708 2.648 28.628 1.00 90.25 176 ALA A C 1
ATOM 1402 O O . ALA A 1 176 ? -16.262 2.367 27.564 1.00 90.25 176 ALA A O 1
ATOM 1403 N N . ARG A 1 177 ? -14.396 2.519 28.827 1.00 93.00 177 ARG A N 1
ATOM 1404 C CA . ARG A 1 177 ? -13.455 1.966 27.850 1.00 93.00 177 ARG A CA 1
ATOM 1405 C C . ARG A 1 177 ? -12.740 0.738 28.390 1.00 93.00 177 ARG A C 1
ATOM 1407 O O . ARG A 1 177 ? -12.468 0.635 29.589 1.00 93.00 177 ARG A O 1
ATOM 1414 N N . LYS A 1 178 ? -12.445 -0.218 27.512 1.00 94.56 178 LYS A N 1
ATOM 1415 C CA . LYS A 1 178 ? -11.632 -1.390 27.850 1.00 94.56 178 LYS A CA 1
ATOM 1416 C C . LYS A 1 178 ? -10.990 -1.995 26.607 1.00 94.56 178 LYS A C 1
ATOM 1418 O O . LYS A 1 178 ? -11.678 -2.215 25.616 1.00 94.56 178 LYS A O 1
ATOM 1423 N N . VAL A 1 179 ? -9.725 -2.398 26.712 1.00 95.81 179 VAL A N 1
ATOM 1424 C CA . VAL A 1 179 ? -9.092 -3.274 25.716 1.00 95.81 179 VAL A CA 1
ATOM 1425 C C . VAL A 1 179 ? -9.526 -4.717 25.943 1.00 95.81 179 VAL A C 1
ATOM 1427 O O . VAL A 1 179 ? -9.426 -5.265 27.048 1.00 95.81 179 VAL A O 1
ATOM 1430 N N . VAL A 1 180 ? -10.047 -5.345 24.897 1.00 95.94 180 VAL A N 1
ATOM 1431 C CA . VAL A 1 180 ? -10.566 -6.713 24.933 1.00 95.94 180 VAL A CA 1
ATOM 1432 C C . VAL A 1 180 ? -10.011 -7.534 23.775 1.00 95.94 180 VAL A C 1
ATOM 1434 O O . VAL A 1 180 ? -9.562 -6.999 22.770 1.00 95.94 180 VAL A O 1
ATOM 1437 N N . ARG A 1 181 ? -10.061 -8.860 23.922 1.00 96.75 181 ARG A N 1
ATOM 1438 C CA . ARG A 1 181 ? -9.745 -9.830 22.867 1.00 96.75 181 ARG A CA 1
ATOM 1439 C C . ARG A 1 181 ? -10.990 -10.679 22.631 1.00 96.75 181 ARG A C 1
ATOM 1441 O O . ARG A 1 181 ? -11.442 -11.391 23.531 1.00 96.75 181 ARG A O 1
ATOM 1448 N N . GLY A 1 182 ? -11.608 -10.512 21.465 1.00 90.25 182 GLY A N 1
ATOM 1449 C CA . GLY A 1 182 ? -12.881 -11.152 21.124 1.00 90.25 182 GLY A CA 1
ATOM 1450 C C . GLY A 1 182 ? -12.713 -12.649 20.867 1.00 90.25 182 GLY A C 1
ATOM 1451 O O . GLY A 1 182 ? -11.668 -13.086 20.404 1.00 90.25 182 GLY A O 1
ATOM 1452 N N . ARG A 1 183 ? -13.745 -13.457 21.141 1.00 93.62 183 ARG A N 1
ATOM 1453 C CA . ARG A 1 183 ? -13.755 -14.894 20.777 1.00 93.62 183 ARG A CA 1
ATOM 1454 C C . ARG A 1 183 ? -14.215 -15.157 19.340 1.00 93.62 183 ARG A C 1
ATOM 1456 O O . ARG A 1 183 ? -14.179 -16.296 18.893 1.00 93.62 183 ARG A O 1
ATOM 1463 N N . LYS A 1 184 ? -14.716 -14.127 18.667 1.00 95.56 184 LYS A N 1
ATOM 1464 C CA . LYS A 1 184 ? -15.201 -14.146 17.290 1.00 95.56 184 LYS A CA 1
ATOM 1465 C C . LYS A 1 184 ? -14.750 -12.868 16.599 1.00 95.56 184 LYS A C 1
ATOM 1467 O O . LYS A 1 184 ? -14.355 -11.923 17.284 1.00 95.56 184 LYS A O 1
ATOM 1472 N N . ASP A 1 185 ? -14.885 -12.848 15.285 1.00 96.94 185 ASP A N 1
ATOM 1473 C CA . ASP A 1 185 ? -14.618 -11.657 14.496 1.00 96.94 185 ASP A CA 1
ATOM 1474 C C . ASP A 1 185 ? -15.597 -10.534 14.859 1.00 96.94 185 ASP A C 1
ATOM 1476 O O . ASP A 1 185 ? -16.779 -10.751 15.169 1.00 96.94 185 ASP A O 1
ATOM 1480 N N . HIS A 1 186 ? -15.077 -9.318 14.826 1.00 95.44 186 HIS A N 1
ATOM 1481 C CA . HIS A 1 186 ? -15.816 -8.083 15.031 1.00 95.44 186 HIS A CA 1
ATOM 1482 C C . HIS A 1 186 ? -15.564 -7.136 13.858 1.00 95.44 186 HIS A C 1
ATOM 1484 O O . HIS A 1 186 ? -14.694 -7.381 13.033 1.00 95.44 186 HIS A O 1
ATOM 1490 N N . VAL A 1 187 ? -16.328 -6.052 13.776 1.00 94.06 187 VAL A N 1
ATOM 1491 C CA . VAL A 1 187 ? -16.105 -4.994 12.786 1.00 94.06 187 VAL A CA 1
ATOM 1492 C C . VAL A 1 187 ? -15.684 -3.739 13.531 1.00 94.06 187 VAL A C 1
ATOM 1494 O O . VAL A 1 187 ? -16.287 -3.384 14.547 1.00 94.06 187 VAL A O 1
ATOM 1497 N N . CYS A 1 188 ? -14.618 -3.111 13.051 1.00 93.19 188 CYS A N 1
ATOM 1498 C CA . CYS A 1 188 ? -14.135 -1.842 13.554 1.00 93.19 188 CYS A CA 1
ATOM 1499 C C . CYS A 1 188 ? -15.112 -0.733 13.163 1.00 93.19 188 CYS A C 1
ATOM 1501 O O . CYS A 1 188 ? -15.400 -0.549 11.986 1.00 93.19 188 CYS A O 1
ATOM 1503 N N . HIS A 1 189 ? -15.587 0.033 14.138 1.00 89.38 189 HIS A N 1
ATOM 1504 C CA . HIS A 1 189 ? -16.492 1.152 13.920 1.00 89.38 189 HIS A CA 1
ATOM 1505 C C . HIS A 1 189 ? -15.830 2.269 13.107 1.00 89.38 189 HIS A C 1
ATOM 1507 O O . HIS A 1 189 ? -16.448 2.768 12.177 1.00 89.38 189 HIS A O 1
ATOM 1513 N N . GLY A 1 190 ? -14.569 2.608 13.410 1.00 87.00 190 GLY A N 1
ATOM 1514 C CA . GLY A 1 190 ? -13.837 3.669 12.707 1.00 87.00 190 GLY A CA 1
ATOM 1515 C C . GLY A 1 190 ? -13.506 3.342 11.248 1.00 87.00 190 GLY A C 1
ATOM 1516 O O . GLY A 1 190 ? -13.670 4.191 10.392 1.00 87.00 190 GLY A O 1
ATOM 1517 N N . THR A 1 191 ? -13.104 2.106 10.936 1.00 90.69 191 THR A N 1
ATOM 1518 C CA . THR A 1 191 ? -12.601 1.753 9.592 1.00 90.69 191 THR A CA 1
ATOM 1519 C C . THR A 1 191 ? -13.516 0.837 8.788 1.00 90.69 191 THR A C 1
ATOM 1521 O O . THR A 1 191 ? -13.253 0.577 7.621 1.00 90.69 191 THR A O 1
ATOM 1524 N N . GLY A 1 192 ? -14.545 0.247 9.402 1.00 91.00 192 GLY A N 1
ATOM 1525 C CA . GLY A 1 192 ? -15.365 -0.798 8.776 1.00 91.00 192 GLY A CA 1
ATOM 1526 C C . GLY A 1 192 ? -14.627 -2.122 8.523 1.00 91.00 192 GLY A C 1
ATOM 1527 O O . GLY A 1 192 ? -15.222 -3.076 8.024 1.00 91.00 192 GLY A O 1
ATOM 1528 N N . LEU A 1 193 ? -13.339 -2.219 8.871 1.00 92.94 193 LEU A N 1
ATOM 1529 C CA . LEU A 1 193 ? -12.536 -3.423 8.671 1.00 92.94 193 LEU A CA 1
ATOM 1530 C C . LEU A 1 193 ? -12.867 -4.497 9.709 1.00 92.94 193 LEU A C 1
ATOM 1532 O O . LEU A 1 193 ? -13.225 -4.206 10.853 1.00 92.94 193 LEU A O 1
ATOM 1536 N N . VAL A 1 194 ? -12.685 -5.757 9.320 1.00 95.06 194 VAL A N 1
ATOM 1537 C CA . VAL A 1 194 ? -12.791 -6.889 10.244 1.00 95.06 194 VAL A CA 1
ATOM 1538 C C . VAL A 1 194 ? -11.655 -6.827 11.265 1.00 95.06 194 VAL A C 1
ATOM 1540 O O . VAL A 1 194 ? -10.495 -6.640 10.907 1.00 95.06 194 VAL A O 1
ATOM 1543 N N . ILE A 1 195 ? -12.013 -7.016 12.531 1.00 95.81 195 ILE A N 1
ATOM 1544 C CA . ILE A 1 195 ? -11.130 -7.293 13.660 1.00 95.81 195 ILE A CA 1
ATOM 1545 C C . ILE A 1 195 ? -11.199 -8.809 13.896 1.00 95.81 195 ILE A C 1
ATOM 1547 O O . ILE A 1 195 ? -12.227 -9.284 14.398 1.00 95.81 195 ILE A O 1
ATOM 1551 N N . PRO A 1 196 ? -10.164 -9.577 13.525 1.00 96.00 196 PRO A N 1
ATOM 1552 C CA . PRO A 1 196 ? -10.140 -11.020 13.716 1.00 96.00 196 PRO A CA 1
ATOM 1553 C C . PRO A 1 196 ? -10.307 -11.444 15.179 1.00 96.00 196 PRO A C 1
ATOM 1555 O O . PRO A 1 196 ? -9.909 -10.748 16.120 1.00 96.00 196 PRO A O 1
ATOM 1558 N N . ALA A 1 197 ? -10.870 -12.633 15.384 1.00 96.56 197 ALA A N 1
ATOM 1559 C CA . ALA A 1 197 ? -10.932 -13.261 16.696 1.00 96.56 197 ALA A CA 1
ATOM 1560 C C . ALA A 1 197 ? -9.540 -13.336 17.356 1.00 96.56 197 ALA A C 1
ATOM 1562 O O . ALA A 1 197 ? -8.545 -13.700 16.735 1.00 96.56 197 ALA A O 1
ATOM 1563 N N . GLY A 1 198 ? -9.480 -13.029 18.652 1.00 95.19 198 GLY A N 1
ATOM 1564 C CA . GLY A 1 198 ? -8.247 -13.016 19.438 1.00 95.19 198 GLY A CA 1
ATOM 1565 C C . GLY A 1 198 ? -7.448 -11.713 19.358 1.00 95.19 198 GLY A C 1
ATOM 1566 O O . GLY A 1 198 ? -6.650 -11.466 20.265 1.00 95.19 198 GLY A O 1
ATOM 1567 N N . GLU A 1 199 ? -7.688 -10.851 18.364 1.00 95.12 199 GLU A N 1
ATOM 1568 C CA . GLU A 1 199 ? -6.974 -9.577 18.268 1.00 95.12 199 GLU A CA 1
ATOM 1569 C C . GLU A 1 199 ? -7.420 -8.571 19.342 1.00 95.12 199 GLU A C 1
ATOM 1571 O O . GLU A 1 199 ? -8.620 -8.473 19.660 1.00 95.12 199 GLU A O 1
ATOM 1576 N N . PRO A 1 200 ? -6.462 -7.822 19.929 1.00 95.25 200 PRO A N 1
ATOM 1577 C CA . PRO A 1 200 ? -6.782 -6.745 20.848 1.00 95.25 200 PRO A CA 1
ATOM 1578 C C . PRO A 1 200 ? -7.495 -5.618 20.104 1.00 95.25 200 PRO A C 1
ATOM 1580 O O . PRO A 1 200 ? -7.101 -5.221 19.008 1.00 95.25 200 PRO A O 1
ATOM 1583 N N . HIS A 1 201 ? -8.545 -5.101 20.723 1.00 95.50 201 HIS A N 1
ATOM 1584 C CA . HIS A 1 201 ? -9.267 -3.934 20.245 1.00 95.50 201 HIS A CA 1
ATOM 1585 C C . HIS A 1 201 ? -9.854 -3.161 21.417 1.00 95.50 201 HIS A C 1
ATOM 1587 O O . HIS A 1 201 ? -10.160 -3.726 22.475 1.00 95.50 201 HIS A O 1
ATOM 1593 N N . LEU A 1 202 ? -10.046 -1.866 21.208 1.00 95.06 202 LEU A N 1
ATOM 1594 C CA . LEU A 1 202 ? -10.768 -1.017 22.135 1.00 95.06 202 LEU A CA 1
ATOM 1595 C C . LEU A 1 202 ? -12.266 -1.308 22.021 1.00 95.06 202 LEU A C 1
ATOM 1597 O O . LEU A 1 202 ? -12.822 -1.318 20.925 1.00 95.06 202 LEU A O 1
ATOM 1601 N N . LEU A 1 203 ? -12.917 -1.551 23.154 1.00 94.38 203 LEU A N 1
ATOM 1602 C CA . LEU A 1 203 ? -14.368 -1.556 23.294 1.00 94.38 203 LEU A CA 1
ATOM 1603 C C . LEU A 1 203 ? -14.764 -0.311 24.083 1.00 94.38 203 LEU A C 1
ATOM 1605 O O . LEU A 1 203 ? -14.444 -0.210 25.272 1.00 94.38 203 LEU A O 1
ATOM 1609 N N . LEU A 1 204 ? -15.494 0.585 23.430 1.00 91.31 204 LEU A N 1
ATOM 1610 C CA . LEU A 1 204 ? -16.112 1.739 24.066 1.00 91.31 204 LEU A CA 1
ATOM 1611 C C . LEU A 1 204 ? -17.586 1.433 24.321 1.00 91.31 204 LEU A C 1
ATOM 1613 O O . LEU A 1 204 ? -18.257 0.749 23.544 1.00 91.31 204 LEU A O 1
ATOM 1617 N N . ARG A 1 205 ? -18.081 1.889 25.465 1.00 91.25 205 ARG A N 1
ATOM 1618 C CA . ARG A 1 205 ? -19.507 1.960 25.774 1.00 91.25 205 ARG A CA 1
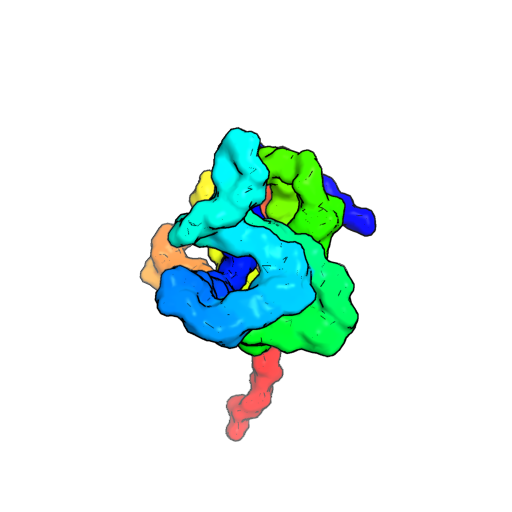ATOM 1619 C C . ARG A 1 205 ? -19.865 3.423 25.874 1.00 91.25 205 ARG A C 1
ATOM 1621 O O . ARG A 1 205 ? -19.298 4.126 26.708 1.00 91.25 205 ARG A O 1
ATOM 1628 N N . GLU A 1 206 ? -20.805 3.848 25.055 1.00 86.31 206 GLU A N 1
ATOM 1629 C CA . GLU A 1 206 ? -21.075 5.259 24.807 1.00 86.31 206 GLU A CA 1
ATOM 1630 C C . GLU A 1 206 ? -22.574 5.516 24.904 1.00 86.31 206 GLU A C 1
ATOM 1632 O O . GLU A 1 206 ? -23.391 4.630 24.642 1.00 86.31 206 GLU A O 1
ATOM 1637 N N . LEU A 1 207 ? -22.924 6.726 25.318 1.00 84.94 207 LEU A N 1
ATOM 1638 C CA . LEU A 1 207 ? -24.256 7.282 25.162 1.00 84.94 207 LEU A CA 1
ATOM 1639 C C . LEU A 1 207 ? -24.185 8.262 23.990 1.00 84.94 207 LEU A C 1
ATOM 1641 O O . LEU A 1 207 ? -23.430 9.227 24.072 1.00 84.94 207 LEU A O 1
ATOM 1645 N N . ILE A 1 208 ? -24.929 7.999 22.921 1.00 80.19 208 ILE A N 1
ATOM 1646 C CA . ILE A 1 208 ? -24.996 8.844 21.722 1.00 80.19 208 ILE A CA 1
ATOM 1647 C C . ILE A 1 208 ? -26.467 9.190 21.525 1.00 80.19 208 ILE A C 1
ATOM 1649 O O . ILE A 1 208 ? -27.296 8.286 21.437 1.00 80.19 208 ILE A O 1
ATOM 1653 N N . ASP A 1 209 ? -26.803 10.481 21.541 1.00 80.38 209 ASP A N 1
ATOM 1654 C CA . ASP A 1 209 ? -28.179 10.980 21.392 1.00 80.38 209 ASP A CA 1
ATOM 1655 C C . ASP A 1 209 ? -29.195 10.307 22.346 1.00 80.38 209 ASP A C 1
ATOM 1657 O O . ASP A 1 209 ? -30.357 10.077 22.016 1.00 80.38 209 ASP A O 1
ATOM 1661 N N . GLY A 1 210 ? -28.749 9.980 23.568 1.00 82.62 210 GLY A N 1
ATOM 1662 C CA . GLY A 1 210 ? -29.567 9.334 24.603 1.00 82.62 210 GLY A CA 1
ATOM 1663 C C . GLY A 1 210 ? -29.687 7.809 24.488 1.00 82.62 210 GLY A C 1
ATOM 1664 O O . GLY A 1 210 ? -30.312 7.184 25.348 1.00 82.62 210 GLY A O 1
ATOM 1665 N N . GLU A 1 211 ? -29.056 7.194 23.490 1.00 83.88 211 GLU A N 1
ATOM 1666 C CA . GLU A 1 211 ? -29.048 5.749 23.272 1.00 83.88 211 GLU A CA 1
ATOM 1667 C C . GLU A 1 211 ? -27.687 5.120 23.600 1.00 83.88 211 GLU A C 1
ATOM 1669 O O . GLU A 1 211 ? -26.631 5.730 23.438 1.00 83.88 211 GLU A O 1
ATOM 1674 N N . PHE A 1 212 ? -27.706 3.877 24.090 1.00 88.31 212 PHE A N 1
ATOM 1675 C CA . PHE A 1 212 ? -26.493 3.160 24.484 1.00 88.31 212 PHE A CA 1
ATOM 1676 C C . PHE A 1 212 ? -25.889 2.402 23.304 1.00 88.31 212 PHE A C 1
ATOM 1678 O O . PHE A 1 212 ? -26.489 1.456 22.790 1.00 88.31 212 PHE A O 1
ATOM 1685 N N . TYR A 1 213 ? -24.648 2.739 22.967 1.00 86.31 213 TYR A N 1
ATOM 1686 C CA . TYR A 1 213 ? -23.875 2.102 21.910 1.00 86.31 213 TYR A CA 1
ATOM 1687 C C . TYR A 1 213 ? -22.636 1.392 22.458 1.00 86.31 213 TYR A C 1
ATOM 1689 O O . TYR A 1 213 ? -22.109 1.707 23.528 1.00 86.31 213 TYR A O 1
ATOM 1697 N N . ALA A 1 214 ? -22.185 0.379 21.716 1.00 89.94 214 ALA A N 1
ATOM 1698 C CA . ALA A 1 214 ? -20.945 -0.336 21.987 1.00 89.94 214 ALA A CA 1
ATOM 1699 C C . ALA A 1 214 ? -20.097 -0.409 20.712 1.00 89.94 214 ALA A C 1
ATOM 1701 O O . ALA A 1 214 ? -20.251 -1.341 19.909 1.00 89.94 214 ALA A O 1
ATOM 1702 N N . THR A 1 215 ? -19.214 0.569 20.536 1.00 90.31 215 THR A N 1
ATOM 1703 C CA . THR A 1 215 ? -18.308 0.690 19.391 1.00 90.31 215 THR A CA 1
ATOM 1704 C C . THR A 1 215 ? -17.002 -0.062 19.652 1.00 90.31 215 THR A C 1
ATOM 1706 O O . THR A 1 215 ? -16.638 -0.384 20.789 1.00 90.31 215 THR A O 1
ATOM 1709 N N . ARG A 1 216 ? -16.329 -0.464 18.571 1.00 93.12 216 ARG A N 1
ATOM 1710 C CA . ARG A 1 216 ? -15.081 -1.235 18.629 1.00 93.12 216 ARG A CA 1
ATOM 1711 C C . ARG A 1 216 ? -14.054 -0.620 17.707 1.00 93.12 216 ARG A C 1
ATOM 1713 O O . ARG A 1 216 ? -14.377 -0.385 16.550 1.00 93.12 216 ARG A O 1
ATOM 1720 N N . HIS A 1 217 ? -12.826 -0.447 18.173 1.00 93.06 217 HIS A N 1
ATOM 1721 C CA . HIS A 1 217 ? -11.743 0.107 17.366 1.00 93.06 217 HIS A CA 1
ATOM 1722 C C . HIS A 1 217 ? -10.569 -0.865 17.332 1.00 93.06 217 HIS A C 1
ATOM 1724 O O . HIS A 1 217 ? -10.011 -1.225 18.367 1.00 93.06 217 HIS A O 1
ATOM 1730 N N . GLY A 1 218 ? -10.258 -1.354 16.132 1.00 94.38 218 GLY A N 1
ATOM 1731 C CA . GLY A 1 218 ? -9.128 -2.243 15.876 1.00 94.38 218 GLY A CA 1
ATOM 1732 C C . GLY A 1 218 ? -7.827 -1.471 15.676 1.00 94.38 218 GLY A C 1
ATOM 1733 O O . GLY A 1 218 ? -7.825 -0.242 15.611 1.00 94.38 218 GLY A O 1
ATOM 1734 N N . ARG A 1 219 ? -6.720 -2.204 15.522 1.00 94.94 219 ARG A N 1
ATOM 1735 C CA . ARG A 1 219 ? -5.367 -1.627 15.423 1.00 94.94 219 ARG A CA 1
ATOM 1736 C C . ARG A 1 219 ? -5.228 -0.582 14.321 1.00 94.94 219 ARG A C 1
ATOM 1738 O O . ARG A 1 219 ? -4.613 0.443 14.553 1.00 94.94 219 ARG A O 1
ATOM 1745 N N . VAL A 1 220 ? -5.835 -0.803 13.155 1.00 94.31 220 VAL A N 1
ATOM 1746 C CA . VAL A 1 220 ? -5.777 0.169 12.048 1.00 94.31 220 VAL A CA 1
ATOM 1747 C C . VAL A 1 220 ? -6.396 1.511 12.451 1.00 94.31 220 VAL A C 1
ATOM 1749 O O . VAL A 1 220 ? -5.808 2.548 12.187 1.00 94.31 220 VAL A O 1
ATOM 1752 N N . SER A 1 221 ? -7.538 1.502 13.149 1.00 92.94 221 SER A N 1
ATOM 1753 C CA . SER A 1 221 ? -8.166 2.738 13.641 1.00 92.94 221 SER A CA 1
ATOM 1754 C C . SER A 1 221 ? -7.276 3.456 14.655 1.00 92.94 221 SER A C 1
ATOM 1756 O O . SER A 1 221 ? -7.139 4.668 14.571 1.00 92.94 221 SER A O 1
ATOM 1758 N N . ALA A 1 222 ? -6.660 2.714 15.579 1.00 92.19 222 ALA A N 1
ATOM 1759 C CA . ALA A 1 222 ? -5.715 3.270 16.549 1.00 92.19 222 ALA A CA 1
ATOM 1760 C C . ALA A 1 222 ? -4.465 3.847 15.875 1.00 92.19 222 ALA A C 1
ATOM 1762 O O . ALA A 1 222 ? -3.951 4.881 16.285 1.00 92.19 222 ALA A O 1
ATOM 1763 N N . TRP A 1 223 ? -3.996 3.195 14.811 1.00 92.94 223 TRP A N 1
ATOM 1764 C CA . TRP A 1 223 ? -2.829 3.634 14.063 1.00 92.94 223 TRP A CA 1
ATOM 1765 C C . TRP A 1 223 ? -3.046 4.992 13.388 1.00 92.94 223 TRP A C 1
ATOM 1767 O O . TRP A 1 223 ? -2.181 5.858 13.492 1.00 92.94 223 TRP A O 1
ATOM 1777 N N . PHE A 1 224 ? -4.215 5.211 12.772 1.00 90.38 224 PHE A N 1
ATOM 1778 C CA . PHE A 1 224 ? -4.552 6.512 12.177 1.00 90.38 224 PHE A CA 1
ATOM 1779 C C . PHE A 1 224 ? -4.533 7.650 13.189 1.00 90.38 224 PHE A C 1
ATOM 1781 O O . PHE A 1 224 ? -4.117 8.761 12.875 1.00 90.38 224 PHE A O 1
ATOM 1788 N N . GLU A 1 225 ? -4.977 7.369 14.405 1.00 88.19 225 GLU A N 1
ATOM 1789 C CA . GLU A 1 225 ? -5.043 8.373 15.448 1.00 88.19 225 GLU A CA 1
ATOM 1790 C C . GLU A 1 225 ? -3.667 8.687 16.043 1.00 88.19 225 GLU A C 1
ATOM 1792 O O . GLU A 1 225 ? -3.291 9.851 16.146 1.00 88.19 225 GLU A O 1
ATOM 1797 N N . VAL A 1 226 ? -2.910 7.652 16.410 1.00 86.31 226 VAL A N 1
ATOM 1798 C CA . VAL A 1 226 ? -1.674 7.806 17.190 1.00 86.31 226 VAL A CA 1
ATOM 1799 C C . VAL A 1 226 ? -0.449 8.053 16.308 1.00 86.31 226 VAL A C 1
ATOM 1801 O O . VAL A 1 226 ? 0.428 8.818 16.694 1.00 86.31 226 VAL A O 1
ATOM 1804 N N . TYR A 1 227 ? -0.374 7.414 15.136 1.00 86.19 227 TYR A N 1
ATOM 1805 C CA . TYR A 1 227 ? 0.832 7.409 14.295 1.00 86.19 227 TYR A CA 1
ATOM 1806 C C . TYR A 1 227 ? 0.662 8.146 12.966 1.00 86.19 227 TYR A C 1
ATOM 1808 O O . TYR A 1 227 ? 1.639 8.676 12.438 1.00 86.19 227 TYR A O 1
ATOM 1816 N N . ALA A 1 228 ? -0.551 8.180 12.406 1.00 83.06 228 ALA A N 1
ATOM 1817 C CA . ALA A 1 228 ? -0.827 8.980 11.211 1.00 83.06 228 ALA A CA 1
ATOM 1818 C C . ALA A 1 228 ? -1.255 10.419 11.537 1.00 83.06 228 ALA A C 1
ATOM 1820 O O . ALA A 1 228 ? -1.278 11.247 10.630 1.00 83.06 228 ALA A O 1
ATOM 1821 N N . GLU A 1 229 ? -1.603 10.703 12.801 1.00 83.56 229 GLU A N 1
ATOM 1822 C CA . GLU A 1 229 ? -2.159 11.990 13.252 1.00 83.56 229 GLU A CA 1
ATOM 1823 C C . GLU A 1 229 ? -3.337 12.462 12.369 1.00 83.56 229 GLU A C 1
ATOM 1825 O O . GLU A 1 229 ? -3.499 13.648 12.077 1.00 83.56 229 GLU A O 1
ATOM 1830 N N . ALA A 1 230 ? -4.143 11.508 11.895 1.00 84.56 230 ALA A N 1
ATOM 1831 C CA . ALA A 1 230 ? -5.233 11.727 10.948 1.00 84.56 230 ALA A CA 1
ATOM 1832 C C . ALA A 1 230 ? -6.411 10.771 11.235 1.00 84.56 230 ALA A C 1
ATOM 1834 O O . ALA A 1 230 ? -6.738 9.914 10.403 1.00 84.56 230 ALA A O 1
ATOM 1835 N N . PRO A 1 231 ? -7.036 10.853 12.429 1.00 83.69 231 PRO A N 1
ATOM 1836 C CA . PRO A 1 231 ? -8.119 9.952 12.834 1.00 83.69 231 PRO A CA 1
ATOM 1837 C C . PRO A 1 231 ? -9.324 9.985 11.881 1.00 83.69 231 PRO A C 1
ATOM 1839 O O . PRO A 1 231 ? -9.996 8.967 11.715 1.00 83.69 231 PRO A O 1
ATOM 1842 N N . GLU A 1 232 ? -9.571 11.110 11.208 1.00 84.94 232 GLU A N 1
ATOM 1843 C CA . GLU A 1 232 ? -10.634 11.277 10.214 1.00 84.94 232 GLU A CA 1
ATOM 1844 C C . GLU A 1 232 ? -10.468 10.349 9.001 1.00 84.94 232 GLU A C 1
ATOM 1846 O O . GLU A 1 232 ? -11.450 9.871 8.431 1.00 84.94 232 GLU A O 1
ATOM 1851 N N . LEU A 1 233 ? -9.224 10.028 8.633 1.00 87.50 233 LEU A N 1
ATOM 1852 C CA . LEU A 1 233 ? -8.931 9.184 7.475 1.00 87.50 233 LEU A CA 1
ATOM 1853 C C . LEU A 1 233 ? -9.239 7.709 7.729 1.00 87.50 233 LEU A C 1
ATOM 1855 O O . LEU A 1 233 ? -9.427 6.953 6.775 1.00 87.50 233 LEU A O 1
ATOM 1859 N N . ALA A 1 234 ? -9.369 7.297 8.994 1.00 88.38 234 ALA A N 1
ATOM 1860 C CA . ALA A 1 234 ? -9.810 5.950 9.326 1.00 88.38 234 ALA A CA 1
ATOM 1861 C C . ALA A 1 234 ? -11.176 5.641 8.687 1.00 88.38 234 ALA A C 1
ATOM 1863 O O . ALA A 1 234 ? -11.383 4.526 8.206 1.00 88.38 234 ALA A O 1
ATOM 1864 N N . GLU A 1 235 ? -12.078 6.627 8.615 1.00 87.00 235 GLU A N 1
ATOM 1865 C CA . GLU A 1 235 ? -13.408 6.450 8.023 1.00 87.00 235 GLU A CA 1
ATOM 1866 C C . GLU A 1 235 ? -13.384 6.302 6.509 1.00 87.00 235 GLU A C 1
ATOM 1868 O O . GLU A 1 235 ? -14.254 5.629 5.963 1.00 87.00 235 GLU A O 1
ATOM 1873 N N . MET A 1 236 ? -12.374 6.852 5.834 1.00 87.00 236 MET A N 1
ATOM 1874 C CA . MET A 1 236 ? -12.207 6.715 4.381 1.00 87.00 236 MET A CA 1
ATOM 1875 C C . MET A 1 236 ? -11.904 5.265 3.963 1.00 87.00 236 MET A C 1
ATOM 1877 O O . MET A 1 236 ? -12.017 4.911 2.789 1.00 87.00 236 MET A O 1
ATOM 1881 N N . LEU A 1 237 ? -11.545 4.400 4.922 1.00 86.38 237 LEU A N 1
ATOM 1882 C CA . LEU A 1 237 ? -11.393 2.961 4.701 1.00 86.38 237 LEU A CA 1
ATOM 1883 C C . LEU A 1 237 ? -12.715 2.190 4.777 1.00 86.38 237 LEU A C 1
ATOM 1885 O O . LEU A 1 237 ? -12.759 1.020 4.373 1.00 86.38 237 LEU A O 1
ATOM 1889 N N . LYS A 1 238 ? -13.794 2.807 5.282 1.00 84.31 238 LYS A N 1
ATOM 1890 C CA . LYS A 1 238 ? -15.122 2.195 5.234 1.00 84.31 238 LYS A CA 1
ATOM 1891 C C . LYS A 1 238 ? -15.479 2.031 3.764 1.00 84.31 238 LYS A C 1
ATOM 1893 O O . LYS A 1 238 ? -15.572 2.999 3.018 1.00 84.31 238 LYS A O 1
ATOM 1898 N N . ARG A 1 239 ? -15.687 0.787 3.333 1.00 65.44 239 ARG A N 1
ATOM 1899 C CA . ARG A 1 239 ? -16.296 0.541 2.022 1.00 65.44 239 ARG A CA 1
ATOM 1900 C C . ARG A 1 239 ? -17.661 1.212 2.023 1.00 65.44 239 ARG A C 1
ATOM 1902 O O . ARG A 1 239 ? -18.369 1.056 3.017 1.00 65.44 239 ARG A O 1
ATOM 1909 N N . ASP A 1 240 ? -18.022 1.878 0.924 1.00 58.88 240 ASP A N 1
ATOM 1910 C CA . ASP A 1 240 ? -19.379 2.379 0.714 1.00 58.88 240 ASP A CA 1
ATOM 1911 C C . ASP A 1 240 ? -20.360 1.282 1.127 1.00 58.88 240 ASP A C 1
ATOM 1913 O O . ASP A 1 240 ? -20.435 0.213 0.501 1.00 58.88 240 ASP A O 1
ATOM 1917 N N . GLU A 1 241 ? -21.074 1.507 2.231 1.00 43.28 241 GLU A N 1
ATOM 1918 C CA . GLU A 1 241 ? -22.205 0.667 2.563 1.00 43.28 241 GLU A CA 1
ATOM 1919 C C . GLU A 1 241 ? -23.130 0.797 1.362 1.00 43.28 241 GLU A C 1
ATOM 1921 O O . GLU A 1 241 ? -23.644 1.882 1.078 1.00 43.28 241 GLU A O 1
ATOM 1926 N N . ARG A 1 242 ? -23.317 -0.294 0.600 1.00 34.81 242 ARG A N 1
ATOM 1927 C CA . ARG A 1 242 ? -24.413 -0.322 -0.368 1.00 34.81 242 ARG A CA 1
ATOM 1928 C C . ARG A 1 242 ? -25.628 0.146 0.422 1.00 34.81 242 ARG A C 1
ATOM 1930 O O . ARG A 1 242 ? -25.869 -0.450 1.480 1.00 34.81 242 ARG A O 1
ATOM 1937 N N . PRO A 1 243 ? -26.365 1.177 -0.034 1.00 34.56 243 PRO A N 1
ATOM 1938 C CA . PRO A 1 243 ? -27.592 1.546 0.641 1.00 34.56 243 PRO A CA 1
ATOM 1939 C C . PRO A 1 243 ? -28.368 0.252 0.837 1.00 34.56 243 PRO A C 1
ATOM 1941 O O . PRO A 1 243 ? -28.417 -0.567 -0.088 1.00 34.56 243 PRO A O 1
ATOM 1944 N N . LEU A 1 244 ? -28.865 0.032 2.057 1.00 37.53 244 LEU A N 1
ATOM 1945 C CA . LEU A 1 244 ? -29.774 -1.058 2.397 1.00 37.53 244 LEU A CA 1
ATOM 1946 C C . LEU A 1 244 ? -31.012 -0.927 1.498 1.00 37.53 244 LEU A C 1
ATOM 1948 O O . LEU A 1 244 ? -32.061 -0.425 1.890 1.00 37.53 244 LEU A O 1
ATOM 1952 N N . ALA A 1 245 ? -30.867 -1.328 0.241 1.00 37.84 245 ALA A N 1
ATOM 1953 C CA . ALA A 1 245 ? -31.919 -1.415 -0.731 1.00 37.84 245 ALA A CA 1
ATOM 1954 C C . ALA A 1 245 ? -32.692 -2.676 -0.368 1.00 37.84 245 ALA A C 1
ATOM 1956 O O . ALA A 1 245 ? -32.319 -3.788 -0.730 1.00 37.84 245 ALA A O 1
ATOM 1957 N N . ALA A 1 246 ? -33.744 -2.432 0.409 1.00 36.00 246 ALA A N 1
ATOM 1958 C CA . ALA A 1 246 ? -34.921 -3.264 0.569 1.00 36.00 246 ALA A CA 1
ATOM 1959 C C . ALA A 1 246 ? -34.653 -4.719 0.985 1.00 36.00 246 ALA A C 1
ATOM 1961 O O . ALA A 1 246 ? -34.745 -5.653 0.194 1.00 36.00 246 ALA A O 1
ATOM 1962 N N . ALA A 1 247 ? -34.489 -4.920 2.294 1.00 33.09 247 ALA A N 1
ATOM 1963 C CA . ALA A 1 247 ? -35.238 -6.002 2.921 1.00 33.09 247 ALA A CA 1
ATOM 1964 C C . ALA A 1 247 ? -36.727 -5.602 2.899 1.00 33.09 247 ALA A C 1
ATOM 1966 O O . ALA A 1 247 ? -37.210 -4.942 3.818 1.00 33.09 247 ALA A O 1
ATOM 1967 N N . ALA A 1 248 ? -37.411 -5.924 1.801 1.00 34.62 248 ALA A N 1
ATOM 1968 C CA . ALA A 1 248 ? -38.865 -5.938 1.673 1.00 34.62 248 ALA A CA 1
ATOM 1969 C C . ALA A 1 248 ? -39.258 -7.052 0.698 1.00 34.62 248 ALA A C 1
ATOM 1971 O O . ALA A 1 248 ? -38.708 -7.057 -0.426 1.00 34.62 248 ALA A O 1
#

Radius of gyration: 22.55 Å; chains: 1; bounding box: 72×36×60 Å

Secondary structure (DSSP, 8-state):
--------------GGGGS-HHHHHHHHHHHHHHHTT-HHHHHHHHHTT---EEEPTTT-PEEEEEPPHHHHHHHHHHHHTTS-HHHHHHHHHHHH-STTHHHHHHHHHHHHHSTT--GGG--HHHHHHHHHHTT---HHHHHHHHHHHHHH--HHHHHHSPP--TT--S--EEEEEEEEE-SS-EE-TTT--EE-TT-EEEEEEEEETTEEEEEEE-HHHHHHHHTSS-GGGGGGGS----------

Sequence (248 aa):
MRRQTSTTPYVPHRYIDELPDTAFANFGVWRDRLERGDREPHALAIEAGANVFVPHPDTGASLPEILAPSDLFETLAAGIEKLDFYSRREAIVAIFGSLAERDVGDIIRECVEEPDMPELFRDLQGRIIDRIESGHWNDADLGWIKLRAAEQVTDDDFLHMLPFDGGKEGDVRELARKVVRGRKDHVCHGTGLVIPAGEPHLLLRELIDGEFYATRHGRVSAWFEVYAEAPELAEMLKRDERPLAAAA